Protein AF-D7LY88-F1 (afdb_monomer)

Sequence (338 aa):
MVPKRNNIPKLSDVGRIKVTGYDTGLPLDDVYTALAEHFSSCGEIWEIYIPLKFDETKTSLNSHGVMCLLGGQDAVEKALQLTGSNVGGWNVSVEAYPYPANANDRVIVIVEGYDTSLRKSQISRALVKLFSPYGTITRLSFFKKSSVTAIVHGKDVADTVTQLNGSYMRGRKLAVWVTAKPEIPIRLIRRRVNFSKPIPPLQDPSAMDAAIPKSRSESSMAPSESAKKKEKISEEATVEYKAISTSVEKQTPDPDELNVDDLCMGNPNGKKAGPGKRVTVHYTGKLHENGKIFDSTVGKSPYKFRLGVGKVIKGLDVGVNGMYVGGKRKLTIPPAFG

InterPro domains:
  IPR001179 FKBP-type peptidyl-prolyl cis-trans isomerase domain [PF00254] (271-337)
  IPR001179 FKBP-type peptidyl-prolyl cis-trans isomerase domain [PS50059] (276-338)
  IPR012677 Nucleotide-binding alpha-beta plait domain superfamily [G3DSA:3.30.70.330] (99-200)
  IPR035979 RNA-binding domain superfamily [SSF54928] (25-101)
  IPR035979 RNA-binding domain superfamily [SSF54928] (102-192)
  IPR046357 Peptidyl-prolyl cis-trans isomerase domain superfamily [G3DSA:3.10.50.40] (209-338)

Mean predicted aligned error: 19.31 Å

Secondary structure (DSSP, 8-state):
-PPPTT-PPPGGG-EEEEEE-S-TTS-HHHHHHHHHHHTTTTSEEEEEE-PEEE-SS-EEE-SEEEEEEES-TTHHHHHHTTTT-EETTEE-EEEE-PPPTTTTSEEEEEEESS-TTS-HHHHHHHHHHHHTTT-EEEEEEEETTTEEEEEEE-TTHHHHGGGGTT-EETTEEPEEEEEE-TTS------------SPPPPPPPS----------------------------------PPPP--------PPPTT--EEEEEE---TTSPBP-TT-EEEE--EEE-TTT--EEEE-TTSPPEEEETTSSSS-HHHHHHTTTPBTT-EEEEE--GGG-

Organism: Arabidopsis lyrata subsp. lyrata (NCBI:txid81972)

Solvent-accessible surface area (backbone atoms only — not comparable to full-atom values): 21135 Å² total; per-residue (Å²): 133,83,73,60,91,85,63,79,76,61,65,93,70,41,38,26,33,35,39,28,51,62,71,38,86,54,59,70,68,58,56,50,49,50,52,51,62,71,47,50,84,32,26,48,74,74,44,78,49,65,52,71,40,83,51,101,88,47,81,37,48,39,74,49,33,40,38,35,34,34,62,60,91,58,25,52,60,50,45,45,71,48,42,66,41,74,54,98,89,28,43,32,41,46,42,85,45,69,72,60,95,62,57,38,25,35,30,33,30,42,41,29,50,61,70,63,89,54,56,68,71,58,51,50,55,51,49,49,63,68,38,50,90,44,26,49,69,82,42,80,46,78,45,84,78,62,37,35,39,34,35,38,37,24,82,54,25,61,67,56,50,46,70,50,39,66,35,73,50,96,90,24,55,25,45,37,43,70,75,47,39,80,86,47,84,87,68,86,70,71,74,78,78,75,88,84,69,84,80,76,81,85,76,81,96,80,84,82,80,89,87,87,85,85,88,78,90,79,90,84,82,89,89,79,89,86,84,88,84,79,87,87,88,82,84,92,83,90,84,86,86,85,86,82,83,90,82,91,76,94,76,77,91,70,87,77,61,72,44,77,46,64,76,36,66,36,41,89,90,45,63,63,40,42,76,75,37,80,47,75,45,70,51,72,44,55,43,85,91,78,61,49,70,80,48,67,26,75,97,53,77,60,51,72,47,55,30,70,70,76,86,54,51,53,35,59,41,59,63,50,52,67,38,21,50,80,39,41,70,51,73,49,54,28,76,98,28,89

Foldseek 3Di:
DDPPQFDDDDLVQKWKKKKFWDDQADDPVLVVVLVCVVLVVLAAWDDKAWDWDDDVVDITTDRMIMTIHHDDDCSLVVVCVQQQPDGPHTGMHMDTDGDPPCLLQKFKKKKFFDDLVDDPVVVVVQVQVVCVVLFGFPDWDDDDSTMIITIGGGRSSQPVVCVQAQPDDPNTGMHMHTDDRVVPPPPDPPPPPPPDDDDPPDDDPDDDDDDDDDDDDDDDDDDDDDDDDDDDDDDDDDDDDDDDDDDDDDDDDDPQDKDKRWPFQADPPADWAAAQDKDWDWDWDADPPPRHTPDTCVVHGTDIDGAPPPPDFQSCSVRSHGGGPVIDMDIDHHPVRD

Radius of gyration: 25.09 Å; Cα contacts (8 Å, |Δi|>4): 501; chains: 1; bounding box: 62×54×65 Å

pLDDT: mean 70.72, std 25.29, range [18.28, 95.19]

Nearest PDB structures (foldseek):
  7f2j-assembly1_B  TM=9.580E-01  e=5.905E-08  Arabidopsis thaliana
  2ghp-assembly1_D  TM=3.898E-01  e=7.001E-08  Saccharomyces cerevisiae
  2ghp-assembly2_F  TM=3.779E-01  e=3.543E-08  Saccharomyces cerevisiae
  6fqr-assembly1_A  TM=3.846E-01  e=2.440E-07  Homo sapiens
  7yex-assembly1_A  TM=3.753E-01  e=2.733E-07  Mus musculus

Structure (mmCIF, N/CA/C/O backbone):
data_AF-D7LY88-F1
#
_entry.id   AF-D7LY88-F1
#
loop_
_atom_site.group_PDB
_atom_site.id
_atom_site.type_symbol
_atom_site.label_atom_id
_atom_site.label_alt_id
_atom_site.label_comp_id
_atom_site.label_asym_id
_atom_site.label_entity_id
_atom_site.label_seq_id
_atom_site.pdbx_PDB_ins_code
_atom_site.Cartn_x
_atom_site.Cartn_y
_atom_site.Cartn_z
_atom_site.occupancy
_atom_site.B_iso_or_equiv
_atom_site.auth_seq_id
_atom_site.auth_comp_id
_atom_site.auth_asym_id
_atom_site.auth_atom_id
_atom_site.pdbx_PDB_model_num
ATOM 1 N N . MET A 1 1 ? -4.259 15.573 2.868 1.00 27.61 1 MET A N 1
ATOM 2 C CA . MET A 1 1 ? -3.581 15.798 1.565 1.00 27.61 1 MET A CA 1
ATOM 3 C C . MET A 1 1 ? -2.810 14.527 1.224 1.00 27.61 1 MET A C 1
ATOM 5 O O . MET A 1 1 ? -2.112 14.035 2.090 1.00 27.61 1 MET A O 1
ATOM 9 N N . VAL A 1 2 ? -2.950 13.943 0.028 1.00 24.67 2 VAL A N 1
ATOM 10 C CA . VAL A 1 2 ? -2.167 12.742 -0.342 1.00 24.67 2 VAL A CA 1
ATOM 11 C C . VAL A 1 2 ? -0.703 13.158 -0.549 1.00 24.67 2 VAL A C 1
ATOM 13 O O . VAL A 1 2 ? -0.476 14.054 -1.370 1.00 24.67 2 VAL A O 1
ATOM 16 N N . PRO A 1 3 ? 0.292 12.534 0.111 1.00 29.84 3 PRO A N 1
ATOM 17 C CA . PRO A 1 3 ? 1.687 12.792 -0.214 1.00 29.84 3 PRO A CA 1
ATOM 18 C C . PRO A 1 3 ? 1.914 12.426 -1.681 1.00 29.84 3 PRO A C 1
ATOM 20 O O . PRO A 1 3 ? 1.526 11.348 -2.143 1.00 29.84 3 PRO A O 1
ATOM 23 N N . LYS A 1 4 ? 2.516 13.340 -2.447 1.00 33.44 4 LYS A N 1
ATOM 24 C CA . LYS A 1 4 ? 2.937 13.059 -3.824 1.00 33.44 4 LYS A CA 1
ATOM 25 C C . LYS A 1 4 ? 3.753 11.760 -3.828 1.00 33.44 4 LYS A C 1
ATOM 27 O O . LYS A 1 4 ? 4.531 11.529 -2.907 1.00 33.44 4 LYS A O 1
ATOM 32 N N . ARG A 1 5 ? 3.613 10.944 -4.884 1.00 45.09 5 ARG A N 1
ATOM 33 C CA . ARG A 1 5 ? 4.252 9.616 -5.079 1.00 45.09 5 ARG A CA 1
ATOM 34 C C . ARG A 1 5 ? 5.784 9.574 -4.875 1.00 45.09 5 ARG A C 1
ATOM 36 O O . ARG A 1 5 ? 6.350 8.490 -4.896 1.00 45.09 5 ARG A O 1
ATOM 43 N N . ASN A 1 6 ? 6.422 10.723 -4.659 1.00 42.50 6 ASN A N 1
ATOM 44 C CA . ASN A 1 6 ? 7.859 10.900 -4.496 1.00 42.50 6 ASN A CA 1
ATOM 45 C C . ASN A 1 6 ? 8.291 11.196 -3.043 1.00 42.50 6 ASN A C 1
ATOM 47 O O . ASN A 1 6 ? 9.486 11.301 -2.806 1.00 42.50 6 ASN A O 1
ATOM 51 N N . ASN A 1 7 ? 7.365 11.317 -2.080 1.00 51.41 7 ASN A N 1
ATOM 52 C CA . ASN A 1 7 ? 7.676 11.686 -0.690 1.00 51.41 7 ASN A CA 1
ATOM 53 C C . ASN A 1 7 ? 7.358 10.539 0.280 1.00 51.41 7 ASN A C 1
ATOM 55 O O . ASN A 1 7 ? 6.505 10.682 1.154 1.00 51.41 7 ASN A O 1
ATOM 59 N N . ILE A 1 8 ? 8.005 9.382 0.111 1.00 57.50 8 ILE A N 1
ATOM 60 C CA . ILE A 1 8 ? 8.013 8.369 1.176 1.00 57.50 8 ILE A CA 1
ATOM 61 C C . ILE A 1 8 ? 9.020 8.856 2.231 1.00 57.50 8 ILE A C 1
ATOM 63 O O . ILE A 1 8 ? 10.192 8.999 1.884 1.00 57.50 8 ILE A O 1
ATOM 67 N N . PRO A 1 9 ? 8.603 9.132 3.478 1.00 60.88 9 PRO A N 1
ATOM 68 C CA . PRO A 1 9 ? 9.517 9.590 4.521 1.00 60.88 9 PRO A CA 1
ATOM 69 C C . PRO A 1 9 ? 10.561 8.518 4.865 1.00 60.88 9 PRO A C 1
ATOM 71 O O . PRO A 1 9 ? 10.351 7.310 4.656 1.00 60.88 9 PRO A O 1
ATOM 74 N N . LYS A 1 10 ? 11.709 8.947 5.400 1.00 63.12 10 LYS A N 1
ATOM 75 C CA . LYS A 1 10 ? 12.694 8.011 5.951 1.00 63.12 10 LYS A CA 1
ATOM 76 C C . LYS A 1 10 ? 12.067 7.305 7.141 1.00 63.12 10 LYS A C 1
ATOM 78 O O . LYS A 1 10 ? 11.425 7.947 7.959 1.00 63.12 10 LYS A O 1
ATOM 83 N N . LEU A 1 11 ? 12.243 5.987 7.250 1.00 65.88 11 LEU A N 1
ATOM 84 C CA . LEU A 1 11 ? 11.609 5.226 8.336 1.00 65.88 11 LEU A CA 1
ATOM 85 C C . LEU A 1 11 ? 12.156 5.578 9.720 1.00 65.88 11 LEU A C 1
ATOM 87 O O . LEU A 1 11 ? 11.436 5.411 10.696 1.00 65.88 11 LEU A O 1
ATOM 91 N N . SER A 1 12 ? 13.383 6.099 9.786 1.00 62.72 12 SER A N 1
ATOM 92 C CA . SER A 1 12 ? 13.950 6.705 10.995 1.00 62.72 12 SER A CA 1
ATOM 93 C C . SER A 1 12 ? 13.100 7.856 11.532 1.00 62.72 12 SER A C 1
ATOM 95 O O . SER A 1 12 ? 13.121 8.119 12.727 1.00 62.72 12 SER A O 1
ATOM 97 N N . ASP A 1 13 ? 12.340 8.509 10.653 1.00 66.31 13 ASP A N 1
ATOM 98 C CA . ASP A 1 13 ? 11.573 9.715 10.950 1.00 66.31 13 ASP A CA 1
ATOM 99 C C . ASP A 1 13 ? 10.073 9.391 11.114 1.00 66.31 13 ASP A C 1
ATOM 101 O O . ASP A 1 13 ? 9.251 10.286 11.305 1.00 66.31 13 ASP A O 1
ATOM 105 N N . VAL A 1 14 ? 9.696 8.107 11.005 1.00 74.00 14 VAL A N 1
ATOM 106 C CA . VAL A 1 14 ? 8.316 7.626 11.147 1.00 74.00 14 VAL A CA 1
ATOM 107 C C . VAL A 1 14 ? 8.151 6.930 12.492 1.00 74.00 14 VAL A C 1
ATOM 109 O O . VAL A 1 14 ? 8.695 5.848 12.718 1.00 74.00 14 VAL A O 1
ATOM 112 N N . GLY A 1 15 ? 7.321 7.510 13.356 1.00 78.75 15 GLY A N 1
ATOM 113 C CA . GLY A 1 15 ? 6.886 6.871 14.590 1.00 78.75 15 GLY A CA 1
ATOM 114 C C . GLY A 1 15 ? 5.927 5.715 14.308 1.00 78.75 15 GLY A C 1
ATOM 115 O O . GLY A 1 15 ? 5.043 5.804 13.452 1.00 78.75 15 GLY A O 1
ATOM 116 N N . ARG A 1 16 ? 6.070 4.607 15.036 1.00 84.19 16 ARG A N 1
ATOM 117 C CA . ARG A 1 16 ? 5.140 3.476 14.961 1.00 84.19 16 ARG A CA 1
ATOM 118 C C . ARG A 1 16 ? 4.741 3.018 16.344 1.00 84.19 16 ARG A C 1
ATOM 120 O O . ARG A 1 16 ? 5.587 2.863 17.222 1.00 84.19 16 ARG A O 1
ATOM 127 N N . ILE A 1 17 ? 3.454 2.741 16.487 1.00 87.75 17 ILE A N 1
ATOM 128 C CA . ILE A 1 17 ? 2.874 2.177 17.697 1.00 87.75 17 ILE A CA 1
ATOM 129 C C . ILE A 1 17 ? 2.104 0.904 17.364 1.00 87.75 17 ILE A C 1
ATOM 131 O O . ILE A 1 17 ? 1.554 0.735 16.271 1.00 87.75 17 ILE A O 1
ATOM 135 N N . LYS A 1 18 ? 2.056 0.002 18.331 1.00 88.88 18 LYS A N 1
ATOM 136 C CA . LYS A 1 18 ? 1.162 -1.145 18.356 1.00 88.88 18 LYS A CA 1
ATOM 137 C C . LYS A 1 18 ? 0.044 -0.824 19.336 1.00 88.88 18 LYS A C 1
ATOM 139 O O . LYS A 1 18 ? 0.310 -0.434 20.467 1.00 88.88 18 LYS A O 1
ATOM 144 N N . VAL A 1 19 ? -1.195 -0.992 18.892 1.00 91.00 19 VAL A N 1
ATOM 145 C CA . VAL A 1 19 ? -2.388 -0.732 19.699 1.00 91.00 19 VAL A CA 1
ATOM 146 C C . VAL A 1 19 ? -3.145 -2.034 19.903 1.00 91.00 19 VAL A C 1
ATOM 148 O O . VAL A 1 19 ? -3.372 -2.790 18.958 1.00 91.00 19 VAL A O 1
ATOM 151 N N . THR A 1 20 ? -3.529 -2.311 21.140 1.00 91.69 20 THR A N 1
ATOM 152 C CA . THR A 1 20 ? -4.331 -3.475 21.536 1.00 91.69 20 THR A CA 1
ATOM 153 C C . THR A 1 20 ? -5.492 -3.030 22.426 1.00 91.69 20 THR A C 1
ATOM 155 O O . THR A 1 20 ? -5.581 -1.856 22.777 1.00 91.69 20 THR A O 1
ATOM 158 N N . GLY A 1 21 ? -6.398 -3.948 22.766 1.00 89.38 21 GLY A N 1
ATOM 159 C CA . GLY A 1 21 ? -7.506 -3.678 23.693 1.00 89.38 21 GLY A CA 1
ATOM 160 C C . GLY A 1 21 ? -8.807 -3.196 23.045 1.00 89.38 21 GLY A C 1
ATOM 161 O O . GLY A 1 21 ? -9.814 -3.090 23.735 1.00 89.38 21 GLY A O 1
ATOM 162 N N . TYR A 1 22 ? -8.828 -2.975 21.727 1.00 89.00 22 TYR A N 1
ATOM 163 C CA . TYR A 1 22 ? -10.063 -2.678 20.999 1.00 89.00 22 TYR A CA 1
ATOM 164 C C . TYR A 1 22 ? -10.956 -3.902 20.809 1.00 89.00 22 TYR A C 1
ATOM 166 O O . TYR A 1 22 ? -10.481 -5.040 20.736 1.00 89.00 22 TYR A O 1
ATOM 174 N N . ASP A 1 23 ? -12.262 -3.664 20.680 1.00 86.88 23 ASP A N 1
ATOM 175 C CA . ASP A 1 23 ? -13.229 -4.733 20.451 1.00 86.88 23 ASP A CA 1
ATOM 176 C C . ASP A 1 23 ? -13.096 -5.310 19.031 1.00 86.88 23 ASP A C 1
ATOM 178 O O . ASP A 1 23 ? -13.394 -4.675 18.018 1.00 86.88 23 ASP A O 1
ATOM 182 N N . THR A 1 24 ? -12.649 -6.563 18.962 1.00 87.44 24 THR A N 1
ATOM 183 C CA . THR A 1 24 ? -12.455 -7.296 17.701 1.00 87.44 24 THR A CA 1
ATOM 184 C C . THR A 1 24 ? -13.749 -7.785 17.042 1.00 87.44 24 THR A C 1
ATOM 186 O O . THR A 1 24 ? -13.717 -8.266 15.903 1.00 87.44 24 THR A O 1
ATOM 189 N N . GLY A 1 25 ? -14.876 -7.688 17.753 1.00 83.38 25 GLY A N 1
ATOM 190 C CA . GLY A 1 25 ? -16.213 -7.994 17.257 1.00 83.38 25 GLY A CA 1
ATOM 191 C C . GLY A 1 25 ? -16.830 -6.871 16.423 1.00 83.38 25 GLY A C 1
ATOM 192 O O . GLY A 1 25 ? -17.771 -7.140 15.670 1.00 83.38 25 GLY A O 1
ATOM 193 N N . LEU A 1 26 ? -16.294 -5.650 16.520 1.00 84.38 26 LEU A N 1
ATOM 194 C CA . LEU A 1 26 ? -16.788 -4.484 15.795 1.00 84.38 26 LEU A CA 1
ATOM 195 C C . LEU A 1 26 ? -16.373 -4.483 14.312 1.00 84.38 26 LEU A C 1
ATOM 197 O O . LEU A 1 26 ? -15.362 -5.084 13.928 1.00 84.38 26 LEU A O 1
ATOM 201 N N . PRO A 1 27 ? -17.132 -3.787 13.446 1.00 81.75 27 PRO A N 1
ATOM 202 C CA . PRO A 1 27 ? -16.727 -3.540 12.069 1.00 81.75 27 PRO A CA 1
ATOM 203 C C . PRO A 1 27 ? -15.369 -2.830 11.981 1.00 81.75 27 PRO A C 1
ATOM 205 O O . PRO A 1 27 ? -15.078 -1.899 12.727 1.00 81.75 27 PRO A O 1
ATOM 208 N N . LEU A 1 28 ? -14.555 -3.219 10.992 1.00 79.25 28 LEU A N 1
ATOM 209 C CA . LEU A 1 28 ? -13.241 -2.611 10.742 1.00 79.25 28 LEU A CA 1
ATOM 210 C C . LEU A 1 28 ? -13.311 -1.086 10.566 1.00 79.25 28 LEU A C 1
ATOM 212 O O . LEU A 1 28 ? -12.386 -0.393 10.966 1.00 79.25 28 LEU A O 1
ATOM 216 N N . ASP A 1 29 ? -14.355 -0.572 9.910 1.00 78.25 29 ASP A N 1
ATOM 217 C CA . ASP A 1 29 ? -14.554 0.873 9.716 1.00 78.25 29 ASP A CA 1
ATOM 218 C C . ASP A 1 29 ? -14.724 1.624 11.041 1.00 78.25 29 ASP A C 1
ATOM 220 O O . ASP A 1 29 ? -14.135 2.691 11.208 1.00 78.25 29 ASP A O 1
ATOM 224 N N . ASP A 1 30 ? -15.452 1.041 11.989 1.00 83.69 30 ASP A N 1
ATOM 225 C CA . ASP A 1 30 ? -15.754 1.678 13.270 1.00 83.69 30 ASP A CA 1
ATOM 226 C C . ASP A 1 30 ? -14.500 1.718 14.147 1.00 83.69 30 ASP A C 1
ATOM 228 O O . ASP A 1 30 ? -14.118 2.778 14.639 1.00 83.69 30 ASP A O 1
ATOM 232 N N . VAL A 1 31 ? -13.782 0.592 14.250 1.00 85.00 31 VAL A N 1
ATOM 233 C CA . VAL A 1 31 ? -12.503 0.531 14.982 1.00 85.00 31 VAL A CA 1
ATOM 234 C C . VAL A 1 31 ? -11.459 1.444 14.344 1.00 85.00 31 VAL A C 1
ATOM 236 O O . VAL A 1 31 ? -10.741 2.148 15.049 1.00 85.00 31 VAL A O 1
ATOM 239 N N . TYR A 1 32 ? -11.381 1.468 13.012 1.00 85.00 32 TYR A N 1
ATOM 240 C CA . TYR A 1 32 ? -10.467 2.355 12.297 1.00 85.00 32 TYR A CA 1
ATOM 241 C C . TYR A 1 32 ? -10.756 3.826 12.609 1.00 85.00 32 TYR A C 1
ATOM 243 O O . TYR A 1 32 ? -9.829 4.568 12.919 1.00 85.00 32 TYR A O 1
ATOM 251 N N . THR A 1 33 ? -12.023 4.242 12.521 1.00 84.12 33 THR A N 1
ATOM 252 C CA . THR A 1 33 ? -12.431 5.639 12.739 1.00 84.12 33 THR A CA 1
ATOM 253 C C . THR A 1 33 ? -12.163 6.056 14.178 1.00 84.12 33 THR A C 1
ATOM 255 O O . THR A 1 33 ? -11.517 7.075 14.399 1.00 84.12 33 THR A O 1
ATOM 258 N N . ALA A 1 34 ? -12.540 5.214 15.140 1.00 89.12 34 ALA A N 1
ATOM 259 C CA . ALA A 1 34 ? -12.332 5.488 16.554 1.00 89.12 34 ALA A CA 1
ATOM 260 C C . ALA A 1 34 ? -10.839 5.604 16.915 1.00 89.12 34 ALA A C 1
ATOM 262 O O . ALA A 1 34 ? -10.443 6.531 17.614 1.00 89.12 34 ALA A O 1
ATOM 263 N N . LEU A 1 35 ? -9.980 4.719 16.388 1.00 89.19 35 LEU A N 1
ATOM 264 C CA . LEU A 1 35 ? -8.527 4.845 16.561 1.00 89.19 35 LEU A CA 1
ATOM 265 C C . LEU A 1 35 ? -7.975 6.098 15.869 1.00 89.19 35 LEU A C 1
ATOM 267 O O . LEU A 1 35 ? -7.128 6.787 16.429 1.00 89.19 35 LEU A O 1
ATOM 271 N N . ALA A 1 36 ? -8.433 6.403 14.655 1.00 87.50 36 ALA A N 1
ATOM 272 C CA . ALA A 1 36 ? -7.963 7.572 13.922 1.00 87.50 36 ALA A CA 1
ATOM 273 C C . ALA A 1 36 ? -8.289 8.879 14.659 1.00 87.50 36 ALA A C 1
ATOM 275 O O . ALA A 1 36 ? -7.427 9.744 14.765 1.00 87.50 36 ALA A O 1
ATOM 276 N N . GLU A 1 37 ? -9.506 9.007 15.186 1.00 88.62 37 GLU A N 1
ATOM 277 C CA . GLU A 1 37 ? -9.936 10.166 15.972 1.00 88.62 37 GLU A CA 1
ATOM 278 C C . GLU A 1 37 ? -9.190 10.250 17.304 1.00 88.62 37 GLU A C 1
ATOM 280 O O . GLU A 1 37 ? -8.683 11.309 17.665 1.00 88.62 37 GLU A O 1
ATOM 285 N N . HIS A 1 38 ? -9.047 9.129 18.012 1.00 91.56 38 HIS A N 1
ATOM 286 C CA . HIS A 1 38 ? -8.406 9.114 19.325 1.00 91.56 38 HIS A CA 1
ATOM 287 C C . HIS A 1 38 ? -6.933 9.535 19.284 1.00 91.56 38 HIS A C 1
ATOM 289 O O . HIS A 1 38 ? -6.463 10.290 20.132 1.00 91.56 38 HIS A O 1
ATOM 295 N N . PHE A 1 39 ? -6.201 9.077 18.267 1.00 89.88 39 PHE A N 1
ATOM 296 C CA . PHE A 1 39 ? -4.775 9.367 18.113 1.00 89.88 39 PHE A CA 1
ATOM 297 C C . PHE A 1 39 ? -4.488 10.593 17.232 1.00 89.88 39 PHE A C 1
ATOM 299 O O . PHE A 1 39 ? -3.318 10.914 17.014 1.00 89.88 39 PHE A O 1
ATOM 306 N N . SER A 1 40 ? -5.506 11.309 16.728 1.00 88.00 40 SER A N 1
ATOM 307 C CA . SER A 1 40 ? -5.286 12.450 15.820 1.00 88.00 40 SER A CA 1
ATOM 308 C C . SER A 1 40 ? -4.538 13.611 16.479 1.00 88.00 40 SER A C 1
ATOM 310 O O . SER A 1 40 ? -3.968 14.452 15.789 1.00 88.00 40 SER A O 1
ATOM 312 N N . SER A 1 41 ? -4.545 13.680 17.813 1.00 87.88 41 SER A N 1
ATOM 313 C CA . SER A 1 41 ? -3.814 14.681 18.598 1.00 87.88 41 SER A CA 1
ATOM 314 C C . SER A 1 41 ? -2.323 14.351 18.775 1.00 87.88 41 SER A C 1
ATOM 316 O O . SER A 1 41 ? -1.535 15.237 19.111 1.00 87.88 41 SER A O 1
ATOM 318 N N . CYS A 1 42 ? -1.910 13.099 18.539 1.00 85.50 42 CYS A N 1
ATOM 319 C CA . CYS A 1 42 ? -0.525 12.655 18.721 1.00 85.50 42 CYS A CA 1
ATOM 320 C C . CYS A 1 42 ? 0.379 13.038 17.542 1.00 85.50 42 CYS A C 1
ATOM 322 O O . CYS A 1 42 ? 1.571 13.267 17.739 1.00 85.50 42 CYS A O 1
ATOM 324 N N . GLY A 1 43 ? -0.178 13.118 16.332 1.00 81.06 43 GLY A N 1
ATOM 325 C CA . GLY A 1 43 ? 0.540 13.421 15.093 1.00 81.06 43 GLY A CA 1
ATOM 326 C C . GLY A 1 43 ? -0.319 13.157 13.853 1.00 81.06 43 GLY A C 1
ATOM 327 O O . GLY A 1 43 ? -1.478 12.753 13.954 1.00 81.06 43 GLY A O 1
ATOM 328 N N . GLU A 1 44 ? 0.248 13.361 12.664 1.00 81.31 44 GLU A N 1
ATOM 329 C CA . GLU A 1 44 ? -0.408 12.998 11.405 1.00 81.31 44 GLU A CA 1
ATOM 330 C C . GLU A 1 44 ? -0.448 11.471 11.266 1.00 81.31 44 GLU A C 1
ATOM 332 O O . GLU A 1 44 ? 0.562 10.808 11.048 1.00 81.31 44 GLU A O 1
ATOM 337 N N . ILE A 1 45 ? -1.630 10.871 11.359 1.00 79.19 45 ILE A N 1
ATOM 338 C CA . ILE A 1 45 ? -1.768 9.428 11.155 1.00 79.19 45 ILE A CA 1
ATOM 339 C C . ILE A 1 45 ? -1.660 9.124 9.661 1.00 79.19 45 ILE A C 1
ATOM 341 O O . ILE A 1 45 ? -2.514 9.517 8.866 1.00 79.19 45 ILE A O 1
ATOM 345 N N . TRP A 1 46 ? -0.623 8.384 9.275 1.00 71.19 46 TRP A N 1
ATOM 346 C CA . TRP A 1 46 ? -0.387 8.037 7.874 1.00 71.19 46 TRP A CA 1
ATOM 347 C C . TRP A 1 46 ? -1.013 6.712 7.476 1.00 71.19 46 TRP A C 1
ATOM 349 O O . TRP A 1 46 ? -1.498 6.557 6.355 1.00 71.19 46 TRP A O 1
ATOM 359 N N . GLU A 1 47 ? -1.009 5.752 8.396 1.00 72.62 47 GLU A N 1
ATOM 360 C CA . GLU A 1 47 ? -1.539 4.422 8.142 1.00 72.62 47 GLU A CA 1
ATOM 361 C C . GLU A 1 47 ? -2.020 3.780 9.443 1.00 72.62 47 GLU A C 1
ATOM 363 O O . GLU A 1 47 ? -1.337 3.828 10.464 1.00 72.62 47 GLU A O 1
ATOM 368 N N . ILE A 1 48 ? -3.184 3.136 9.391 1.00 78.88 48 ILE A N 1
ATOM 369 C CA . ILE A 1 48 ? -3.665 2.240 10.444 1.00 78.88 48 ILE A CA 1
ATOM 370 C C . ILE A 1 48 ? -3.835 0.866 9.808 1.00 78.88 48 ILE A C 1
ATOM 372 O O . ILE A 1 48 ? -4.695 0.657 8.951 1.00 78.88 48 ILE A O 1
ATOM 376 N N . TYR A 1 49 ? -3.003 -0.076 10.232 1.00 77.50 49 TYR A N 1
ATOM 377 C CA . TYR A 1 49 ? -3.051 -1.461 9.803 1.00 77.50 49 TYR A CA 1
ATOM 378 C C . TYR A 1 49 ? -3.652 -2.333 10.903 1.00 77.50 49 TYR A C 1
ATOM 380 O O . TYR A 1 49 ? -3.013 -2.632 11.911 1.00 77.50 49 TYR A O 1
ATOM 388 N N . ILE A 1 50 ? -4.881 -2.790 10.681 1.00 80.38 50 ILE A N 1
ATOM 389 C CA . ILE A 1 50 ? -5.546 -3.775 11.534 1.00 80.38 50 ILE A CA 1
ATOM 390 C C . ILE A 1 50 ? -5.612 -5.088 10.745 1.00 80.38 50 ILE A C 1
ATOM 392 O O . ILE A 1 50 ? -6.373 -5.180 9.777 1.00 80.38 50 ILE A O 1
ATOM 396 N N . PRO A 1 51 ? -4.800 -6.103 11.096 1.00 70.81 51 PRO A N 1
ATOM 397 C CA . PRO A 1 51 ? -4.874 -7.402 10.454 1.00 70.81 51 PRO A CA 1
ATOM 398 C C . PRO A 1 51 ? -6.261 -8.010 10.661 1.00 70.81 51 PRO A C 1
ATOM 400 O O . PRO A 1 51 ? -6.847 -7.905 11.736 1.00 70.81 51 PRO A O 1
ATOM 403 N N . LEU A 1 52 ? -6.755 -8.704 9.642 1.00 74.19 52 LEU A N 1
ATOM 404 C CA . LEU A 1 52 ? -7.972 -9.499 9.739 1.00 74.19 52 LEU A CA 1
ATOM 405 C C . LEU A 1 52 ? -7.605 -10.954 10.025 1.00 74.19 52 LEU A C 1
ATOM 407 O O . LEU A 1 52 ? -6.691 -11.505 9.403 1.00 74.19 52 LEU A O 1
ATOM 411 N N . LYS A 1 53 ? -8.335 -11.579 10.945 1.00 68.62 53 LYS A N 1
ATOM 412 C CA . LYS A 1 53 ? -8.370 -13.028 11.115 1.00 68.62 53 LYS A CA 1
ATOM 413 C C . LYS A 1 53 ? -9.386 -13.597 10.130 1.00 68.62 53 LYS A C 1
ATOM 415 O O . LYS A 1 53 ? -10.527 -13.139 10.060 1.00 68.62 53 LYS A O 1
ATOM 420 N N . PHE A 1 54 ? -8.947 -14.583 9.357 1.00 62.97 54 PHE A N 1
ATOM 421 C CA . PHE A 1 54 ? -9.809 -15.337 8.459 1.00 62.97 54 PHE A CA 1
ATOM 422 C C . PHE A 1 54 ? -10.132 -16.671 9.118 1.00 62.97 54 PHE A C 1
ATOM 424 O O . PHE A 1 54 ? -9.262 -17.533 9.210 1.00 62.97 54 PHE A O 1
ATOM 431 N N . ASP A 1 55 ? -11.369 -16.806 9.578 1.00 62.00 55 ASP A N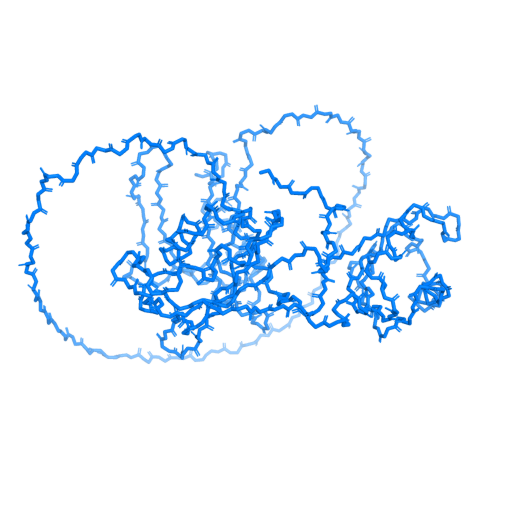 1
ATOM 432 C CA . ASP A 1 55 ? -11.987 -18.086 9.898 1.00 62.00 55 ASP A CA 1
ATOM 433 C C . ASP A 1 55 ? -12.883 -18.490 8.711 1.00 62.00 55 ASP A C 1
ATOM 435 O O . ASP A 1 55 ? -13.425 -17.624 8.015 1.00 62.00 55 ASP A O 1
ATOM 439 N N . GLU A 1 56 ? -13.044 -19.790 8.465 1.00 53.66 56 GLU A N 1
ATOM 440 C CA . GLU A 1 56 ? -13.847 -20.357 7.370 1.00 53.66 56 GLU A CA 1
ATOM 441 C C . GLU A 1 56 ? -15.299 -19.851 7.382 1.00 53.66 56 GLU A C 1
ATOM 443 O O . GLU A 1 56 ? -15.971 -19.830 6.350 1.00 53.66 56 GLU A O 1
ATOM 448 N N . THR A 1 57 ? -15.766 -19.387 8.543 1.00 53.94 57 THR A N 1
ATOM 449 C CA . THR A 1 57 ? -17.134 -18.912 8.772 1.00 53.94 57 THR A CA 1
ATOM 450 C C . THR A 1 57 ? -17.245 -17.402 9.008 1.00 53.94 57 THR A C 1
ATOM 452 O O . THR A 1 57 ? -18.336 -16.844 8.857 1.00 53.94 57 THR A O 1
ATOM 455 N N . LYS A 1 58 ? -16.151 -16.707 9.362 1.00 60.88 58 LYS A N 1
ATOM 456 C CA . LYS A 1 58 ? -16.191 -15.284 9.738 1.00 60.88 58 LYS A CA 1
ATOM 457 C C . LYS A 1 58 ? -14.844 -14.587 9.544 1.00 60.88 58 LYS A C 1
ATOM 459 O O . LYS A 1 58 ? -13.788 -15.089 9.905 1.00 60.88 58 LYS A O 1
ATOM 464 N N . THR A 1 59 ? -14.887 -13.365 9.020 1.00 66.75 59 THR A N 1
ATOM 465 C CA . THR A 1 59 ? -13.750 -12.437 9.076 1.00 66.75 59 THR A CA 1
ATOM 466 C C . THR A 1 59 ? -13.889 -11.581 10.331 1.00 66.75 59 THR A C 1
ATOM 468 O O . THR A 1 59 ? -14.893 -10.885 10.479 1.00 66.75 59 THR A O 1
ATOM 471 N N . SER A 1 60 ? -12.918 -11.643 11.239 1.00 73.69 60 SER A N 1
ATOM 472 C CA . SER A 1 60 ? -12.871 -10.827 12.462 1.00 73.69 60 SER A CA 1
ATOM 473 C C . SER A 1 60 ? -11.584 -10.012 12.520 1.00 73.69 60 SER A C 1
ATOM 475 O O . SER A 1 60 ? -10.634 -10.272 11.777 1.00 73.69 60 SER A O 1
ATOM 477 N N . LEU A 1 61 ? -11.546 -8.988 13.370 1.00 76.81 61 LEU A N 1
ATOM 478 C CA . LEU A 1 61 ? -10.323 -8.217 13.569 1.00 76.81 61 LEU A CA 1
ATOM 479 C C . LEU A 1 61 ? -9.313 -9.038 14.379 1.00 76.81 61 LEU A C 1
ATOM 481 O O . LEU A 1 61 ? -9.671 -9.879 15.207 1.00 76.81 61 LEU A O 1
ATOM 485 N N . ASN A 1 62 ? -8.027 -8.808 14.142 1.00 75.56 62 ASN A N 1
ATOM 486 C CA . ASN A 1 62 ? -6.994 -9.305 15.038 1.00 75.56 62 ASN A CA 1
ATOM 487 C C . ASN A 1 62 ? -7.022 -8.516 16.359 1.00 75.56 62 ASN A C 1
ATOM 489 O O . ASN A 1 62 ? -7.584 -7.434 16.424 1.00 75.56 62 ASN A O 1
ATOM 493 N N . SER A 1 63 ? -6.420 -9.049 17.421 1.00 80.38 63 SER A N 1
ATOM 494 C CA . SER A 1 63 ? -6.389 -8.410 18.747 1.00 80.38 63 SER A CA 1
ATOM 495 C C . SER A 1 63 ? -5.326 -7.314 18.877 1.00 80.38 63 SER A C 1
ATOM 497 O O . SER A 1 63 ? -5.139 -6.749 19.952 1.00 80.38 63 SER A O 1
ATOM 499 N N . HIS A 1 64 ? -4.595 -7.034 17.797 1.00 75.50 64 HIS A N 1
ATOM 500 C CA . HIS A 1 64 ? -3.599 -5.977 17.739 1.00 75.50 64 HIS A CA 1
ATOM 501 C C . HIS A 1 64 ? -3.670 -5.252 16.396 1.00 75.50 64 HIS A C 1
ATOM 503 O O . HIS A 1 64 ? -3.825 -5.867 15.343 1.00 75.50 64 HIS A O 1
ATOM 509 N N . GLY A 1 65 ? -3.554 -3.933 16.425 1.00 73.25 65 GLY A N 1
ATOM 510 C CA . GLY A 1 65 ? -3.373 -3.061 15.272 1.00 73.25 65 GLY A CA 1
ATOM 511 C C . GLY A 1 65 ? -1.988 -2.428 15.319 1.00 73.25 65 GLY A C 1
ATOM 512 O O . GLY A 1 65 ? -1.360 -2.350 16.374 1.00 73.25 65 GLY A O 1
ATOM 513 N N . VAL A 1 66 ? -1.493 -1.996 14.171 1.00 71.31 66 VAL A N 1
ATOM 514 C CA . VAL A 1 66 ? -0.267 -1.207 14.051 1.00 71.31 66 VAL A CA 1
ATOM 515 C C . VAL A 1 66 ? -0.651 0.132 13.450 1.00 71.31 66 VAL A C 1
ATOM 517 O O . VAL A 1 66 ? -1.303 0.167 12.409 1.00 71.31 66 VAL A O 1
ATOM 520 N N . MET A 1 67 ? -0.240 1.223 14.086 1.00 75.69 67 MET A N 1
ATOM 521 C CA . MET A 1 67 ? -0.460 2.576 13.585 1.00 75.69 67 MET A CA 1
ATOM 522 C C . MET A 1 67 ? 0.880 3.230 13.254 1.00 75.69 67 MET A C 1
ATOM 524 O O . MET A 1 67 ? 1.837 3.156 14.029 1.00 75.69 67 MET A O 1
ATOM 528 N N . CYS A 1 68 ? 0.938 3.855 12.082 1.00 62.97 68 CYS A N 1
ATOM 529 C CA . CYS A 1 68 ? 2.059 4.649 11.603 1.00 62.97 68 CYS A CA 1
ATOM 530 C C . CYS A 1 68 ? 1.717 6.129 11.788 1.00 62.97 68 CYS A C 1
ATOM 532 O O . CYS A 1 68 ? 0.771 6.637 11.179 1.00 62.97 68 CYS A O 1
ATOM 534 N N . LEU A 1 69 ? 2.509 6.804 12.613 1.00 62.56 69 LEU A N 1
ATOM 535 C CA . LEU A 1 69 ? 2.389 8.221 12.924 1.00 62.56 69 LEU A CA 1
ATOM 536 C C . LEU A 1 69 ? 3.504 8.970 12.181 1.00 62.56 69 LEU A C 1
ATOM 538 O O . LEU A 1 69 ? 4.691 8.703 12.373 1.00 62.56 69 LEU A O 1
ATOM 542 N N . LEU A 1 70 ? 3.116 9.885 11.302 1.00 59.28 70 LEU A N 1
ATOM 543 C CA . LEU A 1 70 ? 3.988 10.870 10.680 1.00 59.28 70 LEU A CA 1
ATOM 544 C C . LEU A 1 70 ? 3.878 12.198 11.421 1.00 59.28 70 LEU A C 1
ATOM 546 O O . LEU A 1 70 ? 2.820 12.570 11.908 1.00 59.28 70 LEU A O 1
ATOM 550 N N . GLY A 1 71 ? 4.975 12.947 11.458 1.00 56.69 71 GLY A N 1
ATOM 551 C CA . GLY A 1 71 ? 4.937 14.346 11.868 1.00 56.69 71 GLY A CA 1
ATOM 552 C C . GLY A 1 71 ? 4.867 14.554 13.380 1.00 56.69 71 GLY A C 1
ATOM 553 O O . GLY A 1 71 ? 3.805 14.497 13.995 1.00 56.69 71 GLY A O 1
ATOM 554 N N . GLY A 1 72 ? 6.025 14.896 13.940 1.00 55.28 72 GLY A N 1
ATOM 555 C CA . GLY A 1 72 ? 6.182 15.435 15.285 1.00 55.28 72 GLY A CA 1
ATOM 556 C C . GLY A 1 72 ? 7.315 14.746 16.029 1.00 55.28 72 GLY A C 1
ATOM 557 O O . GLY A 1 72 ? 7.259 13.536 16.244 1.00 55.28 72 GLY A O 1
ATOM 558 N N . GLN A 1 73 ? 8.315 15.519 16.468 1.00 61.12 73 GLN A N 1
ATOM 559 C CA . GLN A 1 73 ? 9.051 15.139 17.673 1.00 61.12 73 GLN A CA 1
ATOM 560 C C . GLN A 1 73 ? 8.005 14.799 18.743 1.00 61.12 73 GLN A C 1
ATOM 562 O O . GLN A 1 73 ? 7.002 15.505 18.893 1.00 61.12 73 GLN A O 1
ATOM 567 N N . ASP A 1 74 ? 8.190 13.659 19.392 1.00 77.94 74 ASP A N 1
ATOM 568 C CA . ASP A 1 74 ? 7.354 13.174 20.486 1.00 77.94 74 ASP A CA 1
ATOM 569 C C . ASP A 1 74 ? 6.000 12.532 20.100 1.00 77.94 74 ASP A C 1
ATOM 571 O O . ASP A 1 74 ? 5.144 12.320 20.960 1.00 77.94 74 ASP A O 1
ATOM 575 N N . ALA A 1 75 ? 5.744 12.225 18.818 1.00 84.56 75 ALA A N 1
ATOM 576 C CA . ALA A 1 75 ? 4.462 11.632 18.400 1.00 84.56 75 ALA A CA 1
ATOM 577 C C . ALA A 1 75 ? 4.201 10.251 19.035 1.00 84.56 75 ALA A C 1
ATOM 579 O O . ALA A 1 75 ? 3.070 9.933 19.412 1.00 84.56 75 ALA A O 1
ATOM 580 N N . VAL A 1 76 ? 5.250 9.433 19.175 1.00 85.94 76 VAL A N 1
ATOM 581 C CA . VAL A 1 76 ? 5.164 8.119 19.829 1.00 85.94 76 VAL A CA 1
ATOM 582 C C . VAL A 1 76 ? 4.954 8.298 21.329 1.00 85.94 76 VAL A C 1
ATOM 584 O O . VAL A 1 76 ? 4.089 7.649 21.906 1.00 85.94 76 VAL A O 1
ATOM 587 N N . GLU A 1 77 ? 5.681 9.219 21.950 1.00 88.94 77 GLU A N 1
ATOM 588 C CA . GLU A 1 77 ? 5.610 9.552 23.369 1.00 88.94 77 GLU A CA 1
ATOM 589 C C . GLU A 1 77 ? 4.204 10.027 23.760 1.00 88.94 77 GLU A C 1
ATOM 591 O O . GLU A 1 77 ? 3.635 9.530 24.733 1.00 88.94 77 GLU A O 1
ATOM 596 N N . LYS A 1 78 ? 3.595 10.913 22.962 1.00 90.94 78 LYS A N 1
ATOM 597 C CA . LYS A 1 78 ? 2.197 11.344 23.141 1.00 90.94 78 LYS A CA 1
ATOM 598 C C . LYS A 1 78 ? 1.223 10.176 23.040 1.00 90.94 78 LYS A C 1
ATOM 600 O O . LYS A 1 78 ? 0.300 10.079 23.841 1.00 90.94 78 LYS A O 1
ATOM 605 N N . ALA A 1 79 ? 1.424 9.278 22.077 1.00 91.25 79 ALA A N 1
ATOM 606 C CA . ALA A 1 79 ? 0.558 8.116 21.919 1.00 91.25 79 ALA A CA 1
ATOM 607 C C . ALA A 1 79 ? 0.699 7.116 23.077 1.00 91.25 79 ALA A C 1
ATOM 609 O O . ALA A 1 79 ? -0.296 6.541 23.512 1.00 91.25 79 ALA A O 1
ATOM 610 N N . LEU A 1 80 ? 1.909 6.932 23.615 1.00 92.00 80 LEU A N 1
ATOM 611 C CA . LEU A 1 80 ? 2.156 6.069 24.774 1.00 92.00 80 LEU A CA 1
ATOM 612 C C . LEU A 1 80 ? 1.399 6.548 26.020 1.00 92.00 80 LEU A C 1
ATOM 614 O O . LEU A 1 80 ? 0.868 5.716 26.759 1.00 92.00 80 LEU A O 1
ATOM 618 N N . GLN A 1 81 ? 1.283 7.868 26.214 1.00 93.62 81 GLN A N 1
ATOM 619 C CA . GLN A 1 81 ? 0.512 8.471 27.311 1.00 93.62 81 GLN A CA 1
ATOM 620 C C . GLN A 1 81 ? -0.994 8.168 27.239 1.00 93.62 81 GLN A C 1
ATOM 622 O O . GLN A 1 81 ? -1.681 8.281 28.250 1.00 93.62 81 GLN A O 1
ATOM 627 N N . LEU A 1 82 ? -1.512 7.744 26.080 1.00 92.62 82 LEU A N 1
ATOM 628 C CA . LEU A 1 82 ? -2.915 7.353 25.913 1.00 92.62 82 LEU A CA 1
ATOM 629 C C . LEU A 1 82 ? -3.191 5.896 26.317 1.00 92.62 82 LEU A C 1
ATOM 631 O O . LEU A 1 82 ? -4.327 5.435 26.209 1.00 92.62 82 LEU A O 1
ATOM 635 N N . THR A 1 83 ? -2.203 5.144 26.800 1.00 93.69 83 THR A N 1
ATOM 636 C CA . THR A 1 83 ? -2.443 3.796 27.338 1.00 93.69 83 THR A CA 1
ATOM 637 C C . THR A 1 83 ? -3.446 3.830 28.496 1.00 93.69 83 THR A C 1
ATOM 639 O O . THR A 1 83 ? -3.325 4.626 29.419 1.00 93.69 83 THR A O 1
ATOM 642 N N . GLY A 1 84 ? -4.446 2.950 28.451 1.00 91.75 84 GLY A N 1
ATOM 643 C CA . GLY A 1 84 ? -5.534 2.844 29.425 1.00 91.75 84 GLY A CA 1
ATOM 644 C C . GLY A 1 84 ? -6.732 3.754 29.143 1.00 91.75 84 GLY A C 1
ATOM 645 O O . GLY A 1 84 ? -7.772 3.583 29.776 1.00 91.75 84 GLY A O 1
ATOM 646 N N . SER A 1 85 ? -6.620 4.687 28.194 1.00 93.62 85 SER A N 1
ATOM 647 C CA . SER A 1 85 ? -7.731 5.569 27.825 1.00 93.62 85 SER A CA 1
ATOM 648 C C . SER A 1 85 ? -8.867 4.809 27.136 1.00 93.62 85 SER A C 1
ATOM 650 O O . SER A 1 85 ? -8.646 3.797 26.463 1.00 93.62 85 SER A O 1
ATOM 652 N N . ASN A 1 86 ? -10.091 5.304 27.322 1.00 92.19 86 ASN A N 1
ATOM 653 C CA . ASN A 1 86 ? -11.283 4.721 26.726 1.00 92.19 86 ASN A CA 1
ATOM 654 C C . ASN A 1 86 ? -11.515 5.274 25.317 1.00 92.19 86 ASN A C 1
ATOM 656 O O . ASN A 1 86 ? -11.510 6.485 25.111 1.00 92.19 86 ASN A O 1
ATOM 660 N N . VAL A 1 87 ? -11.770 4.380 24.372 1.00 88.19 87 VAL A N 1
ATOM 661 C CA . VAL A 1 87 ? -12.102 4.679 22.985 1.00 88.19 87 VAL A CA 1
ATOM 662 C C . VAL A 1 87 ? -13.396 3.939 22.685 1.00 88.19 87 VAL A C 1
ATOM 664 O O . VAL A 1 87 ? -13.397 2.721 22.599 1.00 88.19 87 VAL A O 1
ATOM 667 N N . GLY A 1 88 ? -14.529 4.637 22.600 1.00 77.94 88 GLY A N 1
ATOM 668 C CA . GLY A 1 88 ? -15.810 4.012 22.237 1.00 77.94 88 GLY A CA 1
ATOM 669 C C . GLY A 1 88 ? -16.218 2.807 23.104 1.00 77.94 88 GLY A C 1
ATOM 670 O O . GLY A 1 88 ? -16.777 1.847 22.578 1.00 77.94 88 GLY A O 1
ATOM 671 N N . GLY A 1 89 ? -15.919 2.829 24.409 1.00 84.38 89 GLY A N 1
ATOM 672 C CA . GLY A 1 89 ? -16.296 1.774 25.356 1.00 84.38 89 GLY A CA 1
ATOM 673 C C . GLY A 1 89 ? -15.230 0.704 25.621 1.00 84.38 89 GLY A C 1
ATOM 674 O O . GLY A 1 89 ? -15.458 -0.166 26.458 1.00 84.38 89 GLY A O 1
ATOM 675 N N . TRP A 1 90 ? -14.057 0.777 24.991 1.00 89.38 90 TRP A N 1
ATOM 676 C CA . TRP A 1 90 ? -12.933 -0.138 25.230 1.00 89.38 90 TRP A CA 1
ATOM 677 C C . TRP A 1 90 ? -11.659 0.616 25.598 1.00 89.38 90 TRP A C 1
ATOM 679 O O . TRP A 1 90 ? -11.443 1.739 25.157 1.00 89.38 90 TRP A O 1
ATOM 689 N N . ASN A 1 91 ? -10.801 -0.002 26.410 1.00 91.50 91 ASN A N 1
ATOM 690 C CA . ASN A 1 91 ? -9.556 0.624 26.847 1.00 91.50 91 ASN A CA 1
ATOM 691 C C . ASN A 1 91 ? -8.397 0.173 25.962 1.00 91.50 91 ASN A C 1
ATOM 693 O O . ASN A 1 91 ? -8.158 -1.026 25.803 1.00 91.50 91 ASN A O 1
ATOM 697 N N . VAL A 1 92 ? -7.654 1.131 25.413 1.00 92.19 92 VAL A N 1
ATOM 698 C CA . VAL A 1 92 ? -6.479 0.828 24.589 1.00 92.19 92 VAL A CA 1
ATOM 699 C C . VAL A 1 92 ? -5.247 0.543 25.421 1.00 92.19 92 VAL A C 1
ATOM 701 O O . VAL A 1 92 ? -5.016 1.165 26.450 1.00 92.19 92 VAL A O 1
ATOM 704 N N . SER A 1 93 ? -4.384 -0.331 24.921 1.00 92.69 93 SER A N 1
ATOM 705 C CA . SER A 1 93 ? -2.991 -0.413 25.353 1.00 92.69 93 SER A CA 1
ATOM 706 C C . SER A 1 93 ? -2.079 -0.089 24.177 1.00 92.69 93 SER A C 1
ATOM 708 O O . SER A 1 93 ? -2.272 -0.625 23.080 1.00 92.69 93 SER A O 1
ATOM 710 N N . VAL A 1 94 ? -1.129 0.821 24.402 1.00 93.62 94 VAL A N 1
ATOM 711 C CA . VAL A 1 94 ? -0.242 1.359 23.372 1.00 93.62 94 VAL A CA 1
ATOM 712 C C . VAL A 1 94 ? 1.197 0.990 23.702 1.00 93.62 94 VAL A C 1
ATOM 714 O O . VAL A 1 94 ? 1.688 1.248 24.795 1.00 93.62 94 VAL A O 1
ATOM 717 N N . GLU A 1 95 ? 1.887 0.404 22.733 1.00 90.19 95 GLU A N 1
ATOM 718 C CA . GLU A 1 95 ? 3.297 0.038 22.828 1.00 90.19 95 GLU A CA 1
ATOM 719 C C . GLU A 1 95 ? 4.070 0.689 21.679 1.00 90.19 95 GLU A C 1
ATOM 721 O O . GLU A 1 95 ? 3.575 0.764 20.550 1.00 90.19 95 GLU A O 1
ATOM 726 N N . ALA A 1 96 ? 5.306 1.123 21.930 1.00 87.62 96 ALA A N 1
ATOM 727 C CA . ALA A 1 96 ? 6.190 1.573 20.862 1.00 87.62 96 ALA A CA 1
ATOM 728 C C . ALA A 1 96 ? 6.540 0.385 19.956 1.00 87.62 96 ALA A C 1
ATOM 730 O O . ALA A 1 96 ? 6.844 -0.711 20.427 1.00 87.62 96 ALA A O 1
ATOM 731 N N . TYR A 1 97 ? 6.506 0.601 18.644 1.00 84.25 97 TYR A N 1
ATOM 732 C CA . TYR A 1 97 ? 6.784 -0.432 17.650 1.00 84.25 97 TYR A CA 1
ATOM 733 C C . TYR A 1 97 ? 7.744 0.096 16.573 1.00 84.25 97 TYR A C 1
ATOM 735 O O . TYR A 1 97 ? 7.360 0.203 15.406 1.00 84.25 97 TYR A O 1
ATOM 743 N N . PRO A 1 98 ? 8.978 0.487 16.944 1.00 77.56 98 PRO A N 1
ATOM 744 C CA . PRO A 1 98 ? 9.910 1.118 16.018 1.00 77.56 98 PRO A CA 1
ATOM 745 C C . PRO A 1 98 ? 10.265 0.189 14.851 1.00 77.56 98 PRO A C 1
ATOM 747 O O . PRO A 1 98 ? 10.248 -1.038 14.967 1.00 77.56 98 PRO A O 1
ATOM 750 N N . TYR A 1 99 ? 10.615 0.786 13.713 1.00 75.50 99 TYR A N 1
ATOM 751 C CA . TYR A 1 99 ? 11.228 0.034 12.622 1.00 75.50 99 TYR A CA 1
ATOM 752 C C . TYR A 1 99 ? 12.579 -0.542 13.066 1.00 75.50 99 TYR A C 1
ATOM 754 O O . TYR A 1 99 ? 13.294 0.110 13.832 1.00 75.50 99 TYR A O 1
ATOM 762 N N . PRO A 1 100 ? 12.964 -1.737 12.587 1.00 74.50 100 PRO A N 1
ATOM 763 C CA . PRO A 1 100 ? 14.305 -2.235 12.844 1.00 74.50 100 PRO A CA 1
ATOM 764 C C . PRO A 1 100 ? 15.337 -1.347 12.131 1.00 74.50 100 PRO A C 1
ATOM 766 O O . PRO A 1 100 ? 15.041 -0.696 11.127 1.00 74.50 100 PRO A O 1
ATOM 769 N N . ALA A 1 101 ? 16.570 -1.327 12.642 1.00 76.44 101 ALA A N 1
ATOM 770 C CA . ALA A 1 101 ? 17.627 -0.437 12.149 1.00 76.44 101 ALA A CA 1
ATOM 771 C C . ALA A 1 101 ? 17.921 -0.596 10.643 1.00 76.44 101 ALA A C 1
ATOM 773 O O . ALA A 1 101 ? 18.335 0.351 9.985 1.00 76.44 101 ALA A O 1
ATOM 774 N N . ASN A 1 102 ? 17.668 -1.782 10.089 1.00 77.56 102 ASN A N 1
ATOM 775 C CA . ASN A 1 102 ? 17.887 -2.139 8.689 1.00 77.56 102 ASN A CA 1
ATOM 776 C C . ASN A 1 102 ? 16.639 -1.968 7.798 1.00 77.56 102 ASN A C 1
ATOM 778 O O . ASN A 1 102 ? 16.639 -2.421 6.654 1.00 77.56 102 ASN A O 1
ATOM 782 N N . ALA A 1 103 ? 15.570 -1.317 8.269 1.00 76.25 103 ALA A N 1
ATOM 783 C CA . ALA A 1 103 ? 14.317 -1.211 7.513 1.00 76.25 103 ALA A CA 1
ATOM 784 C C . ALA A 1 103 ? 14.439 -0.434 6.188 1.00 76.25 103 ALA A C 1
ATOM 786 O O . ALA A 1 103 ? 13.604 -0.573 5.289 1.00 76.25 103 ALA A O 1
ATOM 787 N N . ASN A 1 104 ? 15.484 0.388 6.049 1.00 80.38 104 ASN A N 1
ATOM 788 C CA . ASN A 1 104 ? 15.817 1.081 4.805 1.00 80.38 104 ASN A CA 1
ATOM 789 C C . ASN A 1 104 ? 16.718 0.258 3.870 1.00 80.38 104 ASN A C 1
ATOM 791 O O . ASN A 1 104 ? 16.885 0.656 2.716 1.00 80.38 104 ASN A O 1
ATOM 795 N N . ASP A 1 105 ? 17.243 -0.887 4.320 1.00 87.12 105 ASP A N 1
ATOM 796 C CA . ASP A 1 105 ? 18.246 -1.662 3.583 1.00 87.12 105 ASP A CA 1
ATOM 797 C C . ASP A 1 105 ? 17.650 -2.586 2.521 1.00 87.12 105 ASP A C 1
ATOM 799 O O . ASP A 1 105 ? 18.363 -3.279 1.788 1.00 87.12 105 ASP A O 1
ATOM 803 N N . ARG A 1 106 ? 16.320 -2.621 2.427 1.00 86.44 106 ARG A N 1
ATOM 804 C CA . ARG A 1 106 ? 15.592 -3.438 1.467 1.00 86.44 106 ARG A CA 1
ATOM 805 C C . ARG A 1 106 ? 14.390 -2.673 0.946 1.00 86.44 106 ARG A C 1
ATOM 807 O O . ARG A 1 106 ? 13.538 -2.261 1.722 1.00 86.44 106 ARG A O 1
ATOM 814 N N . VAL A 1 107 ? 14.269 -2.530 -0.370 1.00 85.25 107 VAL A N 1
ATOM 815 C CA . VAL A 1 107 ? 13.158 -1.791 -0.993 1.00 85.25 107 VAL A CA 1
ATOM 816 C C . VAL A 1 107 ? 12.648 -2.451 -2.263 1.00 85.25 107 VAL A C 1
ATOM 818 O O . VAL A 1 107 ? 13.361 -3.195 -2.938 1.00 85.25 107 VAL A O 1
ATOM 821 N N . ILE A 1 108 ? 11.390 -2.160 -2.594 1.00 86.06 108 ILE A N 1
ATOM 822 C CA . ILE A 1 108 ? 10.776 -2.503 -3.873 1.00 86.06 108 ILE A CA 1
ATOM 823 C C . ILE A 1 108 ? 10.727 -1.251 -4.740 1.00 86.06 108 ILE A C 1
ATOM 825 O O . ILE A 1 108 ? 10.064 -0.268 -4.401 1.00 86.06 108 ILE A O 1
ATOM 829 N N . VAL A 1 109 ? 11.390 -1.307 -5.887 1.00 89.06 109 VAL A N 1
ATOM 830 C CA . VAL A 1 109 ? 11.498 -0.206 -6.845 1.00 89.06 109 VAL A CA 1
ATOM 831 C C . VAL A 1 109 ? 10.741 -0.566 -8.113 1.00 89.06 109 VAL A C 1
ATOM 833 O O . VAL A 1 109 ? 10.843 -1.697 -8.587 1.00 89.06 109 VAL A O 1
ATOM 836 N N . ILE A 1 110 ? 9.995 0.382 -8.676 1.00 90.19 110 ILE A N 1
ATOM 837 C CA . ILE A 1 110 ? 9.511 0.280 -10.055 1.00 90.19 110 ILE A CA 1
ATOM 838 C C . ILE A 1 110 ? 10.431 1.091 -10.962 1.00 90.19 110 ILE A C 1
ATOM 840 O O . ILE A 1 110 ? 10.831 2.205 -10.628 1.00 90.19 110 ILE A O 1
ATOM 844 N N . VAL A 1 111 ? 10.749 0.499 -12.110 1.00 92.38 111 VAL A N 1
ATOM 845 C CA . VAL A 1 111 ? 11.516 1.101 -13.193 1.00 92.38 111 VAL A CA 1
ATOM 846 C C . VAL A 1 111 ? 10.675 1.087 -14.463 1.00 92.38 111 VAL A C 1
ATOM 848 O O . VAL A 1 111 ? 10.212 0.034 -14.912 1.00 92.38 111 VAL A O 1
ATOM 851 N N . GLU A 1 112 ? 10.515 2.262 -15.056 1.00 93.31 112 GLU A N 1
ATOM 852 C CA . GLU A 1 112 ? 9.834 2.494 -16.327 1.00 93.31 112 GLU A CA 1
ATOM 853 C C . GLU A 1 112 ? 10.709 3.343 -17.258 1.00 93.31 112 GLU A C 1
ATOM 855 O O . GLU A 1 112 ? 11.760 3.852 -16.866 1.00 93.31 112 GLU A O 1
ATOM 860 N N . GLY A 1 113 ? 10.289 3.478 -18.516 1.00 90.94 113 GLY A N 1
ATOM 861 C CA . GLY A 1 113 ? 10.976 4.310 -19.509 1.00 90.94 113 GLY A CA 1
ATOM 862 C C . GLY A 1 113 ? 12.170 3.646 -20.197 1.00 90.94 113 GLY A C 1
ATOM 863 O O . GLY A 1 113 ? 12.767 4.261 -21.069 1.00 90.94 113 GLY A O 1
ATOM 864 N N . TYR A 1 114 ? 12.508 2.395 -19.870 1.00 92.12 114 TYR A N 1
ATOM 865 C CA . TYR A 1 114 ? 13.537 1.629 -20.581 1.00 92.12 114 TYR A CA 1
ATOM 866 C C . TYR A 1 114 ? 13.081 1.228 -21.997 1.00 92.12 114 TYR A C 1
ATOM 868 O O . TYR A 1 114 ? 11.894 1.236 -22.321 1.00 92.12 114 TYR A O 1
ATOM 876 N N . ASP A 1 115 ? 14.033 0.848 -22.852 1.00 91.00 115 ASP A N 1
ATOM 877 C CA . ASP A 1 115 ? 13.738 0.370 -24.205 1.00 91.00 115 ASP A CA 1
ATOM 878 C C . ASP A 1 115 ? 13.058 -1.010 -24.179 1.00 91.00 115 ASP A C 1
ATOM 880 O O . ASP A 1 115 ? 13.674 -2.030 -23.858 1.00 91.00 115 ASP A O 1
ATOM 884 N N . THR A 1 116 ? 11.771 -1.031 -24.521 1.00 90.00 116 THR A N 1
ATOM 885 C CA . THR A 1 116 ? 10.914 -2.222 -24.494 1.00 90.00 116 THR A CA 1
ATOM 886 C C . THR A 1 116 ? 11.130 -3.157 -25.685 1.00 90.00 116 THR A C 1
ATOM 888 O O . THR A 1 116 ? 10.610 -4.273 -25.672 1.00 90.00 116 THR A O 1
ATOM 891 N N . SER A 1 117 ? 11.911 -2.743 -26.693 1.00 88.94 117 SER A N 1
ATOM 892 C CA . SER A 1 117 ? 12.300 -3.600 -27.822 1.00 88.94 117 SER A CA 1
ATOM 893 C C . SER A 1 117 ? 13.377 -4.629 -27.447 1.00 88.94 117 SER A C 1
ATOM 895 O O . SER A 1 117 ? 13.555 -5.637 -28.134 1.00 88.94 117 SER A O 1
ATOM 897 N N . LEU A 1 118 ? 14.087 -4.405 -26.337 1.00 87.94 118 LEU A N 1
ATOM 898 C CA . LEU A 1 118 ? 15.174 -5.265 -25.881 1.00 87.94 118 LEU A CA 1
ATOM 899 C C . LEU A 1 118 ? 14.665 -6.581 -25.284 1.00 87.94 118 LEU A C 1
ATOM 901 O O . LEU A 1 118 ? 13.605 -6.663 -24.660 1.00 87.94 118 LEU A O 1
ATOM 905 N N . ARG A 1 119 ? 15.489 -7.633 -25.382 1.00 90.75 119 ARG A N 1
ATOM 906 C CA . ARG A 1 119 ? 15.208 -8.897 -24.687 1.00 90.75 119 ARG A CA 1
ATOM 907 C C . ARG A 1 119 ? 15.259 -8.677 -23.174 1.00 90.75 119 ARG A C 1
ATOM 909 O O . ARG A 1 119 ? 16.149 -7.987 -22.675 1.00 90.75 119 ARG A O 1
ATOM 916 N N . LYS A 1 120 ? 14.388 -9.362 -22.421 1.00 90.12 120 LYS A N 1
ATOM 917 C CA . LYS A 1 120 ? 14.361 -9.299 -20.944 1.00 90.12 120 LYS A CA 1
ATOM 918 C C . LYS A 1 120 ? 15.742 -9.507 -20.316 1.00 90.12 120 LYS A C 1
ATOM 920 O O . LYS A 1 120 ? 16.108 -8.766 -19.417 1.00 90.12 120 LYS A O 1
ATOM 925 N N . SER A 1 121 ? 16.551 -10.433 -20.838 1.00 89.31 121 SER A N 1
ATOM 926 C CA . SER A 1 121 ? 17.916 -10.686 -20.347 1.00 89.31 121 SER A CA 1
ATOM 927 C C . SER A 1 121 ? 18.887 -9.514 -20.555 1.00 89.31 121 SER A C 1
ATOM 929 O O . SER A 1 121 ? 19.817 -9.336 -19.769 1.00 89.31 121 SER A O 1
ATOM 931 N N . GLN A 1 122 ? 18.700 -8.703 -21.599 1.00 90.56 122 GLN A N 1
ATOM 932 C CA . GLN A 1 122 ? 19.487 -7.487 -21.822 1.00 90.56 122 GLN A CA 1
ATOM 933 C C . GLN A 1 122 ? 19.052 -6.381 -20.859 1.00 90.56 122 GLN A C 1
ATOM 935 O O . GLN A 1 122 ? 19.912 -5.735 -20.264 1.00 90.56 122 GLN A O 1
ATOM 940 N N . ILE A 1 123 ? 17.739 -6.220 -20.659 1.00 91.88 123 ILE A N 1
ATOM 941 C CA . ILE A 1 123 ? 17.174 -5.268 -19.693 1.00 91.88 123 ILE A CA 1
ATOM 942 C C . ILE A 1 123 ? 17.635 -5.625 -18.275 1.00 91.88 123 ILE A C 1
ATOM 944 O O . ILE A 1 123 ? 18.154 -4.770 -17.567 1.00 91.88 123 ILE A O 1
ATOM 948 N N . SER A 1 124 ? 17.541 -6.900 -17.882 1.00 92.56 124 SER A N 1
ATOM 949 C CA . SER A 1 124 ? 17.994 -7.382 -16.573 1.00 92.56 124 SER A CA 1
ATOM 950 C C . SER A 1 124 ? 19.468 -7.082 -16.322 1.00 92.56 124 SER A C 1
ATOM 952 O O . SER A 1 124 ? 19.794 -6.517 -15.284 1.00 92.56 124 SER A O 1
ATOM 954 N N . ARG A 1 125 ? 20.362 -7.402 -17.269 1.00 92.81 125 ARG A N 1
ATOM 955 C CA . ARG A 1 125 ? 21.800 -7.113 -17.120 1.00 92.81 125 ARG A CA 1
ATOM 956 C C . ARG A 1 125 ? 22.082 -5.617 -17.000 1.00 92.81 125 ARG A C 1
ATOM 958 O O . ARG A 1 125 ? 22.902 -5.220 -16.179 1.00 92.81 125 ARG A O 1
ATOM 965 N N . ALA A 1 126 ? 21.398 -4.795 -17.794 1.00 94.31 126 ALA A N 1
ATOM 966 C CA . ALA A 1 126 ? 21.549 -3.346 -17.732 1.00 94.31 126 ALA A CA 1
ATOM 967 C C . ALA A 1 126 ? 21.060 -2.775 -16.391 1.00 94.31 126 ALA A C 1
ATOM 969 O O . ALA A 1 126 ? 21.742 -1.935 -15.813 1.00 94.31 126 ALA A O 1
ATOM 970 N N . LEU A 1 127 ? 19.932 -3.266 -15.866 1.00 94.44 127 LEU A N 1
ATOM 971 C CA . LEU A 1 127 ? 19.409 -2.859 -14.558 1.00 94.44 127 LEU A CA 1
ATOM 972 C C . LEU A 1 127 ? 20.326 -3.288 -13.414 1.00 94.44 127 LEU A C 1
ATOM 974 O O . LEU A 1 127 ? 20.636 -2.468 -12.561 1.00 94.44 127 LEU A O 1
ATOM 978 N N . VAL A 1 128 ? 20.812 -4.532 -13.411 1.00 94.62 128 VAL A N 1
ATOM 979 C CA . VAL A 1 128 ? 21.755 -5.005 -12.381 1.00 94.62 128 VAL A CA 1
ATOM 980 C C . VAL A 1 128 ? 23.012 -4.135 -12.355 1.00 94.62 128 VAL A C 1
ATOM 982 O O . VAL A 1 128 ? 23.441 -3.722 -11.282 1.00 94.62 128 VAL A O 1
ATOM 985 N N . LYS A 1 129 ? 23.559 -3.786 -13.526 1.00 94.19 129 LYS A N 1
ATOM 986 C CA . LYS A 1 129 ? 24.715 -2.885 -13.625 1.00 94.19 129 LYS A CA 1
ATOM 987 C C . LYS A 1 129 ? 24.394 -1.457 -13.169 1.00 94.19 129 LYS A C 1
ATOM 989 O O . LYS A 1 129 ? 25.231 -0.822 -12.545 1.00 94.19 129 LYS A O 1
ATOM 994 N N . LEU A 1 130 ? 23.208 -0.941 -13.492 1.00 95.19 130 LEU A N 1
ATOM 995 C CA . LEU A 1 130 ? 22.799 0.411 -13.104 1.00 95.19 13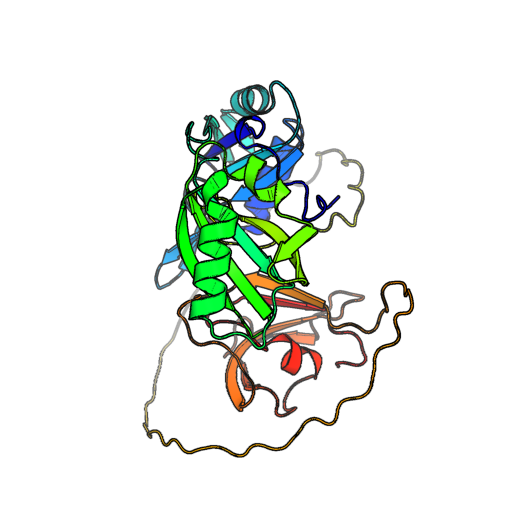0 LEU A CA 1
ATOM 996 C C . LEU A 1 130 ? 22.603 0.543 -11.585 1.00 95.19 130 LEU A C 1
ATOM 998 O O . LEU A 1 130 ? 22.951 1.567 -11.010 1.00 95.19 130 LEU A O 1
ATOM 1002 N N . PHE A 1 131 ? 22.048 -0.485 -10.942 1.00 94.69 131 PHE A N 1
ATOM 1003 C CA . PHE A 1 131 ? 21.741 -0.467 -9.511 1.00 94.69 131 PHE A CA 1
ATOM 1004 C C . PHE A 1 131 ? 22.929 -0.860 -8.626 1.00 94.69 131 PHE A C 1
ATOM 1006 O O . PHE A 1 131 ? 22.885 -0.566 -7.436 1.00 94.69 131 PHE A O 1
ATOM 1013 N N . SER A 1 132 ? 23.991 -1.468 -9.171 1.00 94.44 132 SER A N 1
ATOM 1014 C CA . SER A 1 132 ? 25.117 -1.977 -8.374 1.00 94.44 132 SER A CA 1
ATOM 1015 C C . SER A 1 132 ? 25.794 -0.958 -7.442 1.00 94.44 132 SER A C 1
ATOM 1017 O O . SER A 1 132 ? 26.234 -1.388 -6.379 1.00 94.44 132 SER A O 1
ATOM 1019 N N . PRO A 1 133 ? 25.874 0.358 -7.748 1.00 94.19 133 PRO A N 1
ATOM 1020 C CA . PRO A 1 133 ? 26.408 1.340 -6.796 1.00 94.19 133 PRO A CA 1
ATOM 1021 C C . PRO A 1 133 ? 25.507 1.573 -5.574 1.00 94.19 133 PRO A C 1
ATOM 1023 O O . PRO A 1 133 ? 25.983 2.017 -4.536 1.00 94.19 133 PRO A O 1
ATOM 1026 N N . TYR A 1 134 ? 24.210 1.294 -5.706 1.00 92.69 134 TYR A N 1
ATOM 1027 C CA . TYR A 1 134 ? 23.181 1.540 -4.692 1.00 92.69 134 TYR A CA 1
ATOM 1028 C C . TYR A 1 134 ? 22.839 0.279 -3.896 1.00 92.69 134 TYR A C 1
ATOM 1030 O O . TYR A 1 134 ? 22.390 0.354 -2.755 1.00 92.69 134 TYR A O 1
ATOM 1038 N N . GLY A 1 135 ? 23.018 -0.892 -4.508 1.00 92.88 135 GLY A N 1
ATOM 1039 C CA . GLY A 1 135 ? 22.723 -2.167 -3.885 1.00 92.88 135 GLY A CA 1
ATOM 1040 C C . GLY A 1 135 ? 22.673 -3.334 -4.865 1.00 92.88 135 GLY A C 1
ATOM 1041 O O . GLY A 1 135 ? 22.898 -3.217 -6.068 1.00 92.88 135 GLY A O 1
ATOM 1042 N N . THR A 1 136 ? 22.337 -4.498 -4.329 1.00 93.56 136 THR A N 1
ATOM 1043 C CA . THR A 1 136 ? 22.166 -5.743 -5.069 1.00 93.56 136 THR A CA 1
ATOM 1044 C C . THR A 1 136 ? 20.694 -5.974 -5.375 1.00 93.56 136 THR A C 1
ATOM 1046 O O . THR A 1 136 ? 19.851 -6.012 -4.477 1.00 93.56 136 THR A O 1
ATOM 1049 N N . ILE A 1 137 ? 20.372 -6.183 -6.651 1.00 93.69 137 ILE A N 1
ATOM 1050 C CA . ILE A 1 137 ? 19.038 -6.631 -7.053 1.00 93.69 137 ILE A CA 1
ATOM 1051 C C . ILE A 1 137 ? 18.924 -8.136 -6.793 1.00 93.69 137 ILE A C 1
ATOM 1053 O O . ILE A 1 137 ? 19.624 -8.925 -7.421 1.00 93.69 137 ILE A O 1
ATOM 1057 N N . THR A 1 138 ? 18.005 -8.546 -5.921 1.00 89.12 138 THR A N 1
ATOM 1058 C CA . THR A 1 138 ? 17.760 -9.968 -5.614 1.00 89.12 138 THR A CA 1
ATOM 1059 C C . THR A 1 138 ? 16.625 -10.564 -6.438 1.00 89.12 138 THR A C 1
ATOM 1061 O O . THR A 1 138 ? 16.548 -11.778 -6.617 1.00 89.12 138 THR A O 1
ATOM 1064 N N . ARG A 1 139 ? 15.731 -9.724 -6.973 1.00 87.44 139 ARG A N 1
ATOM 1065 C CA . ARG A 1 139 ? 14.617 -10.175 -7.813 1.00 87.44 139 ARG A CA 1
ATOM 1066 C C . ARG A 1 139 ? 14.201 -9.108 -8.810 1.00 87.44 139 ARG A C 1
ATOM 1068 O O . ARG A 1 139 ? 14.005 -7.957 -8.433 1.00 87.44 139 ARG A O 1
ATOM 1075 N N . LEU A 1 140 ? 13.971 -9.525 -10.054 1.00 90.25 140 LEU A N 1
ATOM 1076 C CA . LEU A 1 140 ? 13.332 -8.723 -11.097 1.00 90.25 140 LEU A CA 1
ATOM 1077 C C . LEU A 1 140 ? 12.021 -9.380 -11.518 1.00 90.25 140 LEU A C 1
ATOM 1079 O O . LEU A 1 140 ? 11.977 -10.578 -11.789 1.00 90.25 140 LEU A O 1
ATOM 1083 N N . SER A 1 141 ? 10.952 -8.594 -11.585 1.00 87.62 141 SER A N 1
ATOM 1084 C CA . SER A 1 141 ? 9.643 -9.026 -12.074 1.00 87.62 141 SER A CA 1
ATOM 1085 C C . SER A 1 141 ? 9.186 -8.069 -13.165 1.00 87.62 141 SER A C 1
ATOM 1087 O O . SER A 1 141 ? 9.022 -6.876 -12.928 1.00 87.62 141 SER A O 1
ATOM 1089 N N . PHE A 1 142 ? 9.017 -8.587 -14.378 1.00 86.75 142 PHE A N 1
ATOM 1090 C CA . PHE A 1 142 ? 8.571 -7.800 -15.524 1.00 86.75 142 PHE A CA 1
ATOM 1091 C C . PHE A 1 142 ? 7.047 -7.761 -15.531 1.00 86.75 142 PHE A C 1
ATOM 1093 O O . PHE A 1 142 ? 6.407 -8.810 -15.633 1.00 86.75 142 PHE A O 1
ATOM 1100 N N . PHE A 1 143 ? 6.478 -6.563 -15.441 1.00 77.81 143 PHE A N 1
ATOM 1101 C CA . PHE A 1 143 ? 5.040 -6.348 -15.471 1.00 77.81 143 PHE A CA 1
ATOM 1102 C C . PHE A 1 143 ? 4.669 -5.581 -16.736 1.00 77.81 143 PHE A C 1
ATOM 1104 O O . PHE A 1 143 ? 5.292 -4.585 -17.098 1.00 77.81 143 PHE A O 1
ATOM 1111 N N . LYS A 1 144 ? 3.628 -6.052 -17.432 1.00 74.44 144 LYS A N 1
ATOM 1112 C CA . LYS A 1 144 ? 3.254 -5.524 -18.755 1.00 74.44 144 LYS A CA 1
ATOM 1113 C C . LYS A 1 144 ? 4.469 -5.548 -19.715 1.00 74.44 144 LYS A C 1
ATOM 1115 O O . LYS A 1 144 ? 5.414 -6.309 -19.512 1.00 74.44 144 LYS A O 1
ATOM 1120 N N . LYS A 1 145 ? 4.428 -4.761 -20.797 1.00 72.50 145 LYS A N 1
ATOM 1121 C CA . LYS A 1 145 ? 5.561 -4.590 -21.728 1.00 72.50 145 LYS A CA 1
ATOM 1122 C C . LYS A 1 145 ? 6.486 -3.416 -21.361 1.00 72.50 145 LYS A C 1
ATOM 1124 O O . LYS A 1 145 ? 7.451 -3.204 -22.079 1.00 72.50 145 LYS A O 1
ATOM 1129 N N . SER A 1 146 ? 6.197 -2.650 -20.304 1.00 84.50 146 SER A N 1
ATOM 1130 C CA . SER A 1 146 ? 6.830 -1.338 -20.071 1.00 84.50 146 SER A CA 1
ATOM 1131 C C . SER A 1 146 ? 7.267 -1.047 -18.634 1.00 84.50 146 SER A C 1
ATOM 1133 O O . SER A 1 146 ? 7.775 0.044 -18.388 1.00 84.50 146 SER A O 1
ATOM 1135 N N . SER A 1 147 ? 7.100 -1.977 -17.685 1.00 89.81 147 SER A N 1
ATOM 1136 C CA . SER A 1 147 ? 7.547 -1.769 -16.303 1.00 89.81 147 SER A CA 1
ATOM 1137 C C . SER A 1 147 ? 8.280 -2.978 -15.726 1.00 89.81 147 SER A C 1
ATOM 1139 O O . SER A 1 147 ? 8.040 -4.133 -16.089 1.00 89.81 147 SER A O 1
ATOM 1141 N N . VAL A 1 148 ? 9.243 -2.704 -14.851 1.00 92.62 148 VAL A N 1
ATOM 1142 C CA . VAL A 1 148 ? 9.988 -3.718 -14.103 1.00 92.62 148 VAL A CA 1
ATOM 1143 C C . VAL A 1 148 ? 9.928 -3.369 -12.633 1.00 92.62 148 VAL A C 1
ATOM 1145 O O . VAL A 1 148 ? 10.183 -2.235 -12.249 1.00 92.62 148 VAL A O 1
ATOM 1148 N N . THR A 1 149 ? 9.628 -4.358 -11.805 1.00 90.56 149 THR A N 1
ATOM 1149 C CA . THR A 1 149 ? 9.789 -4.257 -10.360 1.00 90.56 149 THR A CA 1
ATOM 1150 C C . THR A 1 149 ? 11.085 -4.938 -9.950 1.00 90.56 149 THR A C 1
ATOM 1152 O O . THR A 1 149 ? 11.321 -6.089 -10.323 1.00 90.56 149 THR A O 1
ATOM 1155 N N . ALA A 1 150 ? 11.901 -4.244 -9.164 1.00 90.50 150 ALA A N 1
ATOM 1156 C CA . ALA A 1 150 ? 13.143 -4.744 -8.598 1.00 90.50 150 ALA A CA 1
ATOM 1157 C C . ALA A 1 150 ? 13.055 -4.782 -7.069 1.00 90.50 150 ALA A C 1
ATOM 1159 O O . ALA A 1 150 ? 12.621 -3.811 -6.453 1.00 90.50 150 ALA A O 1
ATOM 1160 N N . ILE A 1 151 ? 13.483 -5.888 -6.460 1.00 89.19 151 ILE A N 1
ATOM 1161 C CA . ILE A 1 151 ? 13.802 -5.927 -5.028 1.00 89.19 151 ILE A CA 1
ATOM 1162 C C . ILE A 1 151 ? 15.291 -5.639 -4.901 1.00 89.19 151 ILE A C 1
ATOM 1164 O O . ILE A 1 151 ? 16.102 -6.390 -5.447 1.00 89.19 151 ILE A O 1
ATOM 1168 N N . VAL A 1 152 ? 15.630 -4.559 -4.205 1.00 91.62 152 VAL A N 1
ATOM 1169 C CA . VAL A 1 152 ? 17.006 -4.079 -4.045 1.00 91.62 152 VAL A CA 1
ATOM 1170 C C . VAL A 1 152 ? 17.387 -4.152 -2.575 1.00 91.62 152 VAL A C 1
ATOM 1172 O O . VAL A 1 152 ? 16.603 -3.747 -1.718 1.00 91.62 152 VAL A O 1
ATOM 1175 N N . HIS A 1 153 ? 18.573 -4.687 -2.304 1.00 91.00 153 HIS A N 1
ATOM 1176 C CA . HIS A 1 153 ? 19.189 -4.737 -0.985 1.00 91.00 153 HIS A CA 1
ATOM 1177 C C . HIS A 1 153 ? 20.457 -3.891 -0.976 1.00 91.00 153 HIS A C 1
ATOM 1179 O O . HIS A 1 153 ? 21.290 -4.043 -1.864 1.00 91.00 153 HIS A O 1
ATOM 1185 N N . GLY A 1 154 ? 20.646 -3.047 0.022 1.00 89.38 154 GLY A N 1
ATOM 1186 C CA . GLY A 1 154 ? 21.841 -2.219 0.150 1.00 89.38 154 GLY A CA 1
ATOM 1187 C C . GLY A 1 154 ? 21.686 -1.259 1.311 1.00 89.38 154 GLY A C 1
ATOM 1188 O O . GLY A 1 154 ? 20.563 -0.911 1.648 1.00 89.38 154 GLY A O 1
ATOM 1189 N N . LYS A 1 155 ? 22.793 -0.841 1.921 1.00 88.62 155 LYS A N 1
ATOM 1190 C CA . LYS A 1 155 ? 22.752 0.074 3.063 1.00 88.62 155 LYS A CA 1
ATOM 1191 C C . LYS A 1 155 ? 22.034 1.374 2.683 1.00 88.62 155 LYS A C 1
ATOM 1193 O O . LYS A 1 155 ? 22.428 2.016 1.709 1.00 88.62 155 LYS A O 1
ATOM 1198 N N . ASP A 1 156 ? 20.985 1.727 3.423 1.00 83.38 156 ASP A N 1
ATOM 1199 C CA . ASP A 1 156 ? 20.170 2.933 3.208 1.00 83.38 156 ASP A CA 1
ATOM 1200 C C . ASP A 1 156 ? 19.630 3.073 1.768 1.00 83.38 156 ASP A C 1
ATOM 1202 O O . ASP A 1 156 ? 19.390 4.175 1.259 1.00 83.38 156 ASP A O 1
ATOM 1206 N N . VAL A 1 157 ? 19.416 1.942 1.080 1.00 88.00 157 VAL A N 1
ATOM 1207 C CA . VAL A 1 157 ? 19.029 1.916 -0.341 1.00 88.00 157 VAL A CA 1
ATOM 1208 C C . VAL A 1 157 ? 17.715 2.650 -0.612 1.00 88.00 157 VAL A C 1
ATOM 1210 O O . VAL A 1 157 ? 17.513 3.168 -1.710 1.00 88.00 157 VAL A O 1
ATOM 1213 N N . ALA A 1 158 ? 16.829 2.742 0.383 1.00 82.06 158 ALA A N 1
ATOM 1214 C CA . ALA A 1 158 ? 15.596 3.515 0.293 1.00 82.06 158 ALA A CA 1
ATOM 1215 C C . ALA A 1 158 ? 15.809 4.978 -0.122 1.00 82.06 158 ALA A C 1
ATOM 1217 O O . ALA A 1 158 ? 14.998 5.505 -0.884 1.00 82.06 158 ALA A O 1
ATOM 1218 N N . ASP A 1 159 ? 16.890 5.601 0.343 1.00 79.31 159 ASP A N 1
ATOM 1219 C CA . ASP A 1 159 ? 17.182 7.006 0.073 1.00 79.31 159 ASP A CA 1
ATOM 1220 C C . ASP A 1 159 ? 17.986 7.148 -1.218 1.00 79.31 159 ASP A C 1
ATOM 1222 O O . ASP A 1 159 ? 17.687 7.979 -2.079 1.00 79.31 159 ASP A O 1
ATOM 1226 N N . THR A 1 160 ? 18.997 6.298 -1.383 1.00 87.25 160 THR A N 1
ATOM 1227 C CA . THR A 1 160 ? 19.984 6.442 -2.453 1.00 87.25 160 THR A CA 1
ATOM 1228 C C . THR A 1 160 ? 19.416 6.048 -3.817 1.00 87.25 160 THR A C 1
ATOM 1230 O O . THR A 1 160 ? 19.686 6.720 -4.811 1.00 87.25 160 THR A O 1
ATOM 1233 N N . VAL A 1 161 ? 18.546 5.032 -3.885 1.00 87.62 161 VAL A N 1
ATOM 1234 C CA . VAL A 1 161 ? 18.009 4.523 -5.160 1.00 87.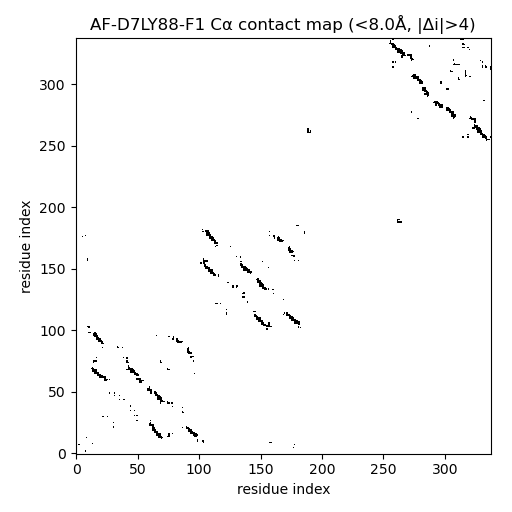62 161 VAL A CA 1
ATOM 1235 C C . VAL A 1 161 ? 17.094 5.519 -5.878 1.00 87.62 161 VAL A C 1
ATOM 1237 O O . VAL A 1 161 ? 16.901 5.427 -7.091 1.00 87.62 161 VAL A O 1
ATOM 1240 N N . THR A 1 162 ? 16.544 6.501 -5.158 1.00 82.00 162 THR A N 1
ATOM 1241 C CA . THR A 1 162 ? 15.708 7.561 -5.746 1.00 82.00 162 THR A CA 1
ATOM 1242 C C . THR A 1 162 ? 16.492 8.467 -6.698 1.00 82.00 162 THR A C 1
ATOM 1244 O O . THR A 1 162 ? 15.911 9.018 -7.632 1.00 82.00 162 THR A O 1
ATOM 1247 N N . GLN A 1 163 ? 17.819 8.542 -6.541 1.00 87.31 163 GLN A N 1
ATOM 1248 C CA . GLN A 1 163 ? 18.722 9.288 -7.425 1.00 87.31 163 GLN A CA 1
ATOM 1249 C C . GLN A 1 163 ? 18.752 8.727 -8.854 1.00 87.31 163 GLN A C 1
ATOM 1251 O O . GLN A 1 163 ? 19.104 9.438 -9.792 1.00 87.31 163 GLN A O 1
ATOM 1256 N N . LEU A 1 164 ? 18.349 7.465 -9.049 1.00 90.44 164 LEU A N 1
ATOM 1257 C CA . LEU A 1 164 ? 18.227 6.868 -10.380 1.00 90.44 164 LEU A CA 1
ATOM 1258 C C . LEU A 1 164 ? 17.035 7.419 -11.172 1.00 90.44 164 LEU A C 1
ATOM 1260 O O . LEU A 1 164 ? 16.942 7.179 -12.380 1.00 90.44 164 LEU A O 1
ATOM 1264 N N . ASN A 1 165 ? 16.114 8.144 -10.537 1.00 90.25 165 ASN A N 1
ATOM 1265 C CA . ASN A 1 165 ? 14.994 8.743 -11.242 1.00 90.25 165 ASN A CA 1
ATOM 1266 C C . ASN A 1 165 ? 15.482 9.819 -12.222 1.00 90.25 165 ASN A C 1
ATOM 1268 O O . ASN A 1 165 ? 16.163 10.765 -11.840 1.00 90.25 165 ASN A O 1
ATOM 1272 N N . GLY A 1 166 ? 15.118 9.695 -13.496 1.00 88.94 166 GLY A N 1
ATOM 1273 C CA . GLY A 1 166 ? 15.590 10.587 -14.553 1.00 88.94 166 GLY A CA 1
ATOM 1274 C C . GLY A 1 166 ? 16.972 10.244 -15.114 1.00 88.94 166 GLY A C 1
ATOM 1275 O O . GLY A 1 166 ? 17.407 10.927 -16.042 1.00 88.94 166 GLY A O 1
ATOM 1276 N N . SER A 1 167 ? 17.630 9.193 -14.609 1.00 92.06 167 SER A N 1
ATOM 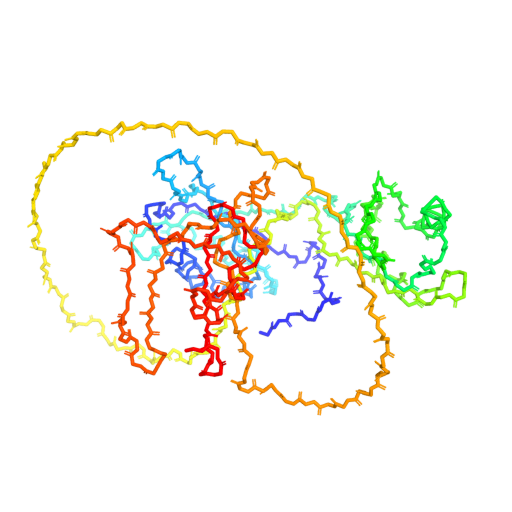1277 C CA . SER A 1 167 ? 18.853 8.643 -15.204 1.00 92.06 167 SER A CA 1
ATOM 1278 C C . SER A 1 167 ? 18.593 8.069 -16.599 1.00 92.06 167 SER A C 1
ATOM 1280 O O . SER A 1 167 ? 17.447 7.894 -17.015 1.00 92.06 167 SER A O 1
ATOM 1282 N N . TYR A 1 168 ? 19.657 7.765 -17.342 1.00 91.00 168 TYR A N 1
ATOM 1283 C CA . TYR A 1 168 ? 19.548 7.204 -18.685 1.00 91.00 168 TYR A CA 1
ATOM 1284 C C . TYR A 1 168 ? 20.071 5.775 -18.741 1.00 91.00 168 TYR A C 1
ATOM 1286 O O . TYR A 1 168 ? 21.135 5.453 -18.219 1.00 91.00 168 TYR A O 1
ATOM 1294 N N . MET A 1 169 ? 19.354 4.927 -19.472 1.00 91.06 169 MET A N 1
ATOM 1295 C CA . MET A 1 169 ? 19.804 3.595 -19.846 1.00 91.06 169 MET A CA 1
ATOM 1296 C C . MET A 1 169 ? 19.679 3.449 -21.357 1.00 91.06 169 MET A C 1
ATOM 1298 O O . MET A 1 169 ? 18.578 3.475 -21.902 1.00 91.06 169 MET A O 1
ATOM 1302 N N . ARG A 1 170 ? 20.821 3.296 -22.040 1.00 86.12 170 ARG A N 1
ATOM 1303 C CA . ARG A 1 170 ? 20.897 3.135 -23.507 1.00 86.12 170 ARG A CA 1
ATOM 1304 C C . ARG A 1 170 ? 20.133 4.228 -24.277 1.00 86.12 170 ARG A C 1
ATOM 1306 O O . ARG A 1 170 ? 19.398 3.934 -25.210 1.00 86.12 170 ARG A O 1
ATOM 1313 N N . GLY A 1 171 ? 20.282 5.484 -23.853 1.00 85.62 171 GLY A N 1
ATOM 1314 C CA . GLY A 1 171 ? 19.651 6.643 -24.499 1.00 85.62 171 GLY A CA 1
ATOM 1315 C C . GLY A 1 171 ? 18.183 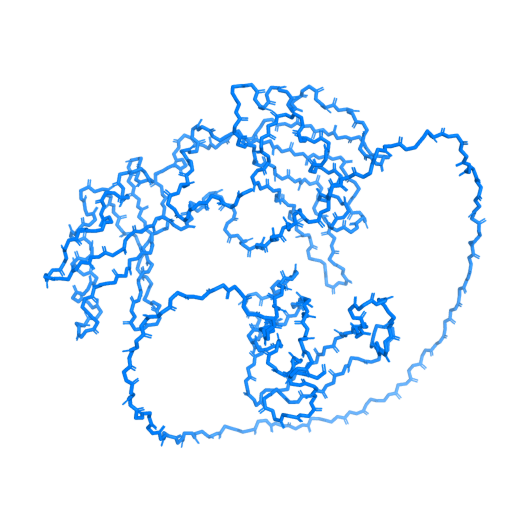6.877 -24.129 1.00 85.62 171 GLY A C 1
ATOM 1316 O O . GLY A 1 171 ? 17.595 7.858 -24.569 1.00 85.62 171 GLY A O 1
ATOM 1317 N N . ARG A 1 172 ? 17.583 6.027 -23.288 1.00 89.06 172 ARG A N 1
ATOM 1318 C CA . ARG A 1 172 ? 16.230 6.230 -22.767 1.00 89.06 172 ARG A CA 1
ATOM 1319 C C . ARG A 1 172 ? 16.266 6.752 -21.338 1.00 89.06 172 ARG A C 1
ATOM 1321 O O . ARG A 1 172 ? 16.987 6.206 -20.505 1.00 89.06 172 ARG A O 1
ATOM 1328 N N . LYS A 1 173 ? 15.468 7.783 -21.061 1.00 92.75 173 LYS A N 1
ATOM 1329 C CA . LYS A 1 173 ? 15.296 8.330 -19.716 1.00 92.75 173 LYS A CA 1
ATOM 1330 C C . LYS A 1 173 ? 14.429 7.389 -18.886 1.00 92.75 173 LYS A C 1
ATOM 1332 O O . LYS A 1 173 ? 13.310 7.067 -19.279 1.00 92.75 173 LYS A O 1
ATOM 1337 N N . LEU A 1 174 ? 14.948 6.967 -17.745 1.00 93.19 174 LEU A N 1
ATOM 1338 C CA . LEU A 1 174 ? 14.248 6.113 -16.808 1.00 93.19 174 LEU A CA 1
ATOM 1339 C C . LEU A 1 174 ? 13.413 6.941 -15.844 1.00 93.19 174 LEU A C 1
ATOM 1341 O O . LEU A 1 174 ? 13.817 8.017 -15.402 1.00 93.19 174 LEU A O 1
ATOM 1345 N N . ALA A 1 175 ? 12.276 6.381 -15.467 1.00 89.38 175 ALA A N 1
ATOM 1346 C CA . ALA A 1 175 ? 11.531 6.813 -14.304 1.00 89.38 175 ALA A CA 1
ATOM 1347 C C . ALA A 1 175 ? 11.660 5.713 -13.244 1.00 89.38 175 ALA A C 1
ATOM 1349 O O . ALA A 1 175 ? 11.364 4.547 -13.513 1.00 89.38 175 ALA A O 1
ATOM 1350 N N . VAL A 1 176 ? 12.181 6.077 -12.072 1.00 89.50 176 VAL A N 1
ATOM 1351 C CA . VAL A 1 176 ? 12.527 5.141 -10.995 1.00 89.50 176 VAL A CA 1
ATOM 1352 C C . VAL A 1 176 ? 11.944 5.656 -9.694 1.00 89.50 176 VAL A C 1
ATOM 1354 O O . VAL A 1 176 ? 12.155 6.811 -9.338 1.00 89.50 176 VAL A O 1
ATOM 1357 N N . TRP A 1 177 ? 11.209 4.818 -8.972 1.00 82.88 177 TRP A N 1
ATOM 1358 C CA . TRP A 1 177 ? 10.670 5.203 -7.671 1.00 82.88 177 TRP A CA 1
ATOM 1359 C C . TRP A 1 177 ? 10.510 4.005 -6.746 1.00 82.88 177 TRP A C 1
ATOM 1361 O O . TRP A 1 177 ? 10.208 2.885 -7.170 1.00 82.88 177 TRP A O 1
ATOM 1371 N N . VAL A 1 178 ? 10.691 4.263 -5.453 1.00 82.94 178 VAL A N 1
ATOM 1372 C CA . VAL A 1 178 ? 10.398 3.300 -4.395 1.00 82.94 178 VAL A CA 1
ATOM 1373 C C . VAL A 1 178 ? 8.883 3.193 -4.258 1.00 82.94 178 VAL A C 1
ATOM 1375 O O . VAL A 1 178 ? 8.168 4.189 -4.226 1.00 82.94 178 VAL A O 1
ATOM 1378 N N . THR A 1 179 ? 8.380 1.968 -4.216 1.00 72.00 179 THR A N 1
ATOM 1379 C CA . THR A 1 179 ? 6.936 1.682 -4.167 1.00 72.00 179 THR A CA 1
ATOM 1380 C C . THR A 1 179 ? 6.504 1.082 -2.855 1.00 72.00 179 THR A C 1
ATOM 1382 O O . THR A 1 179 ? 5.359 1.260 -2.450 1.00 72.00 179 THR A O 1
ATOM 1385 N N . ALA A 1 180 ? 7.415 0.375 -2.200 1.00 67.00 180 ALA A N 1
ATOM 1386 C CA . ALA A 1 180 ? 7.192 -0.193 -0.893 1.00 67.00 180 ALA A CA 1
ATOM 1387 C C . ALA A 1 180 ? 8.527 -0.542 -0.233 1.00 67.00 180 ALA A C 1
ATOM 1389 O O . ALA A 1 180 ? 9.517 -0.828 -0.914 1.00 67.00 180 ALA A O 1
ATOM 1390 N N . LYS A 1 181 ? 8.519 -0.579 1.098 1.00 66.50 181 LYS A N 1
ATOM 1391 C CA . LYS A 1 181 ? 9.566 -1.196 1.913 1.00 66.50 181 LYS A CA 1
ATOM 1392 C C . LYS A 1 181 ? 8.973 -2.520 2.428 1.00 66.50 181 LYS A C 1
ATOM 1394 O O . LYS A 1 181 ? 7.871 -2.491 2.961 1.00 66.50 181 LYS A O 1
ATOM 1399 N N . PRO A 1 182 ? 9.606 -3.684 2.211 1.00 53.88 182 PRO A N 1
ATOM 1400 C CA . PRO A 1 182 ? 9.025 -5.006 2.468 1.00 53.88 182 PRO A CA 1
ATOM 1401 C C . PRO A 1 182 ? 8.725 -5.306 3.938 1.00 53.88 182 PRO A C 1
ATOM 1403 O O . PRO A 1 182 ? 7.997 -6.256 4.207 1.00 53.88 182 PRO A O 1
ATOM 1406 N N . GLU A 1 183 ? 9.259 -4.515 4.867 1.00 54.34 183 GLU A N 1
ATOM 1407 C CA . GLU A 1 183 ? 8.950 -4.608 6.300 1.00 54.34 183 GLU A CA 1
ATOM 1408 C C . GLU A 1 183 ? 7.741 -3.767 6.721 1.00 54.34 183 GLU A C 1
ATOM 1410 O O . GLU A 1 183 ? 7.190 -3.949 7.807 1.00 54.34 183 GLU A O 1
ATOM 1415 N N . ILE A 1 184 ? 7.288 -2.870 5.845 1.00 55.50 184 ILE A N 1
ATOM 1416 C CA . ILE A 1 184 ? 5.932 -2.346 5.924 1.00 55.50 184 ILE A CA 1
ATOM 1417 C C . ILE A 1 184 ? 5.050 -3.469 5.382 1.00 55.50 184 ILE A C 1
ATOM 1419 O O . ILE A 1 184 ? 5.360 -3.991 4.308 1.00 55.50 184 ILE A O 1
ATOM 1423 N N . PRO A 1 185 ? 3.983 -3.891 6.074 1.00 47.19 185 PRO A N 1
ATOM 1424 C CA . PRO A 1 185 ? 3.059 -4.869 5.525 1.00 47.19 185 PRO A CA 1
ATOM 1425 C C . PRO A 1 185 ? 2.496 -4.350 4.194 1.00 47.19 185 PRO A C 1
ATOM 1427 O O . PRO A 1 185 ? 1.553 -3.570 4.148 1.00 47.19 185 PRO A O 1
ATOM 1430 N N . ILE A 1 186 ? 3.081 -4.803 3.080 1.00 41.16 186 ILE A N 1
ATOM 1431 C CA . ILE A 1 186 ? 2.655 -4.466 1.720 1.00 41.16 186 ILE A CA 1
ATOM 1432 C C . ILE A 1 186 ? 1.393 -5.275 1.405 1.00 41.16 186 ILE A C 1
ATOM 1434 O O . ILE A 1 186 ? 1.381 -6.183 0.575 1.00 41.16 186 ILE A O 1
ATOM 1438 N N . ARG A 1 187 ? 0.300 -4.963 2.094 1.00 37.03 187 ARG A N 1
ATOM 1439 C CA . ARG A 1 187 ? -1.057 -5.305 1.676 1.00 37.03 187 ARG A CA 1
ATOM 1440 C C . ARG A 1 187 ? -1.850 -4.015 1.645 1.00 37.03 187 ARG A C 1
ATOM 1442 O O . ARG A 1 187 ? -2.662 -3.736 2.514 1.00 37.03 187 ARG A O 1
ATOM 1449 N N . LEU A 1 188 ? -1.565 -3.252 0.593 1.00 34.94 188 LEU A N 1
ATOM 1450 C CA . LEU A 1 188 ? -2.316 -2.097 0.121 1.00 34.94 188 LEU A CA 1
ATOM 1451 C C . LEU A 1 188 ? -3.817 -2.426 0.040 1.00 34.94 188 LEU A C 1
ATOM 1453 O O . LEU A 1 188 ? -4.319 -2.819 -1.010 1.00 34.94 188 LEU A O 1
ATOM 1457 N N . ILE A 1 189 ? -4.543 -2.225 1.135 1.00 34.34 189 ILE A N 1
ATOM 1458 C CA . ILE A 1 189 ? -5.915 -1.735 1.082 1.00 34.34 189 ILE A CA 1
ATOM 1459 C C . ILE A 1 189 ? -5.758 -0.223 1.174 1.00 34.34 189 ILE A C 1
ATOM 1461 O O . ILE A 1 189 ? -5.649 0.348 2.254 1.00 34.34 189 ILE A O 1
ATOM 1465 N N . ARG A 1 190 ? -5.674 0.436 0.015 1.00 32.78 190 ARG A N 1
ATOM 1466 C CA . ARG A 1 190 ? -5.819 1.890 -0.056 1.00 32.78 190 ARG A CA 1
ATOM 1467 C C . ARG A 1 190 ? -7.258 2.231 0.332 1.00 32.78 190 ARG A C 1
ATOM 1469 O O . ARG A 1 190 ? -8.090 2.428 -0.546 1.00 32.78 190 ARG A O 1
ATOM 1476 N N . ARG A 1 191 ? -7.559 2.346 1.625 1.00 31.08 191 ARG A N 1
ATOM 1477 C CA . ARG A 1 191 ? -8.681 3.182 2.050 1.00 31.08 191 ARG A CA 1
ATOM 1478 C C . ARG A 1 191 ? -8.242 4.628 1.861 1.00 31.08 191 ARG A C 1
ATOM 1480 O O . ARG A 1 191 ? -7.557 5.200 2.700 1.00 31.08 191 ARG A O 1
ATOM 1487 N N . ARG A 1 192 ? -8.613 5.225 0.725 1.00 29.14 192 ARG A N 1
ATOM 1488 C CA . ARG A 1 192 ? -8.772 6.680 0.676 1.00 29.14 192 ARG A CA 1
ATOM 1489 C C . ARG A 1 192 ? -9.967 7.001 1.566 1.00 29.14 192 ARG A C 1
ATOM 1491 O O . ARG A 1 192 ? -11.103 6.919 1.114 1.00 29.14 192 ARG A O 1
ATOM 1498 N N . VAL A 1 193 ? -9.724 7.351 2.823 1.00 30.88 193 VAL A N 1
ATOM 1499 C CA . VAL A 1 193 ? -10.716 8.128 3.566 1.00 30.88 193 VAL A CA 1
ATOM 1500 C C . VAL A 1 193 ? -10.604 9.550 3.026 1.00 30.88 193 VAL A C 1
ATOM 1502 O O . VAL A 1 193 ? -9.686 10.296 3.358 1.00 30.88 193 VAL A O 1
ATOM 1505 N N . ASN A 1 194 ? -11.484 9.892 2.087 1.00 27.38 194 ASN A N 1
ATOM 1506 C CA . ASN A 1 194 ? -11.696 11.281 1.710 1.00 27.38 194 ASN A CA 1
ATOM 1507 C C . ASN A 1 194 ? -12.418 11.956 2.882 1.00 27.38 194 ASN A C 1
ATOM 1509 O O . ASN A 1 194 ? -13.600 11.698 3.103 1.00 27.38 194 ASN A O 1
ATOM 1513 N N . PHE A 1 195 ? -11.729 12.832 3.615 1.00 27.86 195 PHE A N 1
ATOM 1514 C CA . PHE A 1 195 ? -12.391 13.802 4.484 1.00 27.86 195 PHE A CA 1
ATOM 1515 C C . PHE A 1 195 ? -13.118 14.817 3.602 1.00 27.86 195 PHE A C 1
ATOM 1517 O O . PHE A 1 195 ? -12.573 15.850 3.227 1.00 27.86 195 PHE A O 1
ATOM 1524 N N . SER A 1 196 ? -14.354 14.507 3.232 1.00 29.45 196 SER A N 1
ATOM 1525 C CA . SER A 1 196 ? -15.300 15.506 2.749 1.00 29.45 196 SER A CA 1
ATOM 1526 C C . SER A 1 196 ? -16.469 15.554 3.718 1.00 29.45 196 SER A C 1
ATOM 1528 O O . SER A 1 196 ? -17.515 14.963 3.452 1.00 29.45 196 SER A O 1
ATOM 1530 N N . LYS A 1 197 ? -16.242 16.196 4.868 1.00 27.31 197 LYS A N 1
ATOM 1531 C CA . LYS A 1 197 ? -17.215 16.989 5.635 1.00 27.31 197 LYS A CA 1
ATOM 1532 C C . LYS A 1 197 ? -16.508 17.600 6.857 1.00 27.31 197 LYS A C 1
ATOM 1534 O O . LYS A 1 197 ? -15.825 16.864 7.565 1.00 27.31 197 LYS A O 1
ATOM 1539 N N . PRO A 1 198 ? -16.645 18.914 7.109 1.00 25.53 198 PRO A N 1
ATOM 1540 C CA . PRO A 1 198 ? -16.342 19.485 8.415 1.00 25.53 198 PRO A CA 1
ATOM 1541 C C . PRO A 1 198 ? -17.209 18.795 9.472 1.00 25.53 198 PRO A C 1
ATOM 1543 O O . PRO A 1 198 ? -18.408 18.602 9.258 1.00 25.53 198 PRO A O 1
ATOM 1546 N N . ILE A 1 199 ? -16.594 18.405 10.585 1.00 29.30 199 ILE A N 1
ATOM 1547 C CA . ILE A 1 199 ? -17.286 17.864 11.756 1.00 29.30 199 ILE A CA 1
ATOM 1548 C C . ILE A 1 199 ? -18.171 18.990 12.328 1.00 29.30 199 ILE A C 1
ATOM 1550 O O . ILE A 1 199 ? -17.655 20.088 12.554 1.00 29.30 199 ILE A O 1
ATOM 1554 N N . PRO A 1 200 ? -19.487 18.780 12.525 1.00 29.53 200 PRO A N 1
ATOM 1555 C CA . PRO A 1 200 ? -20.331 19.735 13.240 1.00 29.53 200 PRO A CA 1
ATOM 1556 C C . PRO A 1 200 ? -19.843 19.895 14.689 1.00 29.53 200 PRO A C 1
ATOM 1558 O O . PRO A 1 200 ? -19.391 18.909 15.271 1.00 29.53 200 PRO A O 1
ATOM 1561 N N . PRO A 1 201 ? -19.957 21.085 15.306 1.00 28.14 201 PRO A N 1
ATOM 1562 C CA . PRO A 1 201 ? -19.653 21.248 16.723 1.00 28.14 201 PRO A CA 1
ATOM 1563 C C . PRO A 1 201 ? -20.482 20.273 17.568 1.00 28.14 201 PRO A C 1
ATOM 1565 O O . PRO A 1 201 ? -21.685 20.125 17.341 1.00 28.14 201 PRO A O 1
ATOM 1568 N N . LEU A 1 202 ? -19.821 19.613 18.522 1.00 31.69 202 LEU A N 1
ATOM 1569 C CA . LEU A 1 202 ? -20.431 18.713 19.500 1.00 31.69 202 LEU A CA 1
ATOM 1570 C C . LEU A 1 202 ? -21.604 19.416 20.203 1.00 31.69 202 LEU A C 1
ATOM 1572 O O . LEU A 1 202 ? -21.423 20.476 20.797 1.00 31.69 202 LEU A O 1
ATOM 1576 N N . GLN A 1 203 ? -22.795 18.822 20.118 1.00 33.53 203 GLN A N 1
ATOM 1577 C CA . GLN A 1 203 ? -23.924 19.156 20.986 1.00 33.53 203 GLN A CA 1
ATOM 1578 C C . GLN A 1 203 ? -23.790 18.376 22.299 1.00 33.53 203 GLN A C 1
ATOM 1580 O O . GLN A 1 203 ? -23.380 17.214 22.291 1.00 33.53 203 GLN A O 1
ATOM 1585 N N . ASP A 1 204 ? -24.113 19.046 23.406 1.00 27.05 204 ASP A N 1
ATOM 1586 C CA . ASP A 1 204 ? -23.957 18.566 24.780 1.00 27.05 204 ASP A CA 1
ATOM 1587 C C . ASP A 1 204 ? -24.586 17.179 25.032 1.00 27.05 204 ASP A C 1
ATOM 1589 O O . ASP A 1 204 ? -25.735 16.934 24.648 1.00 27.05 204 ASP A O 1
ATOM 1593 N N . PRO A 1 205 ? -23.886 16.271 25.739 1.00 28.91 205 PRO A N 1
ATOM 1594 C CA . PRO A 1 205 ? -24.385 14.945 26.071 1.00 28.91 205 PRO A CA 1
ATOM 1595 C C . PRO A 1 205 ? -25.279 15.017 27.314 1.00 28.91 205 PRO A C 1
ATOM 1597 O O . PRO A 1 205 ? -24.874 14.684 28.424 1.00 28.91 205 PRO A O 1
ATOM 1600 N N . SER A 1 206 ? -26.519 15.457 27.132 1.00 31.64 206 SER A N 1
ATOM 1601 C CA . SER A 1 206 ? -27.576 15.263 28.126 1.00 31.64 206 SER A CA 1
ATOM 1602 C C . SER A 1 206 ? -28.907 15.024 27.431 1.00 31.64 206 SER A C 1
ATOM 1604 O O . SER A 1 206 ? -29.794 15.871 27.437 1.00 31.64 206 SER A O 1
ATOM 1606 N N . ALA A 1 207 ? -29.027 13.871 26.778 1.00 28.64 207 ALA A N 1
ATOM 1607 C CA . ALA A 1 207 ? -30.308 13.216 26.559 1.00 28.64 207 ALA A CA 1
ATOM 1608 C C . ALA A 1 207 ? -30.087 11.791 26.036 1.00 28.64 207 ALA A C 1
ATOM 1610 O O . ALA A 1 207 ? -29.342 11.576 25.086 1.00 28.64 207 ALA A O 1
ATOM 1611 N N 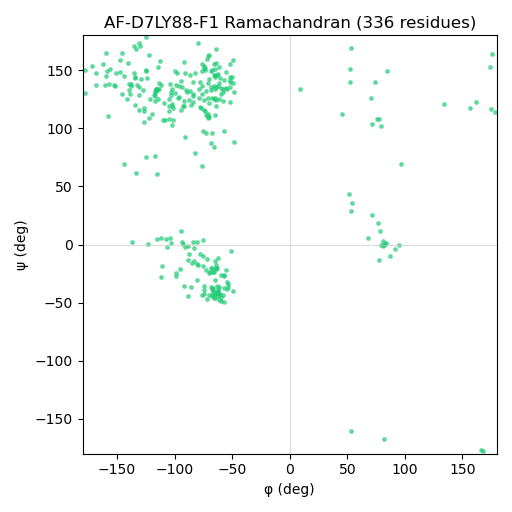. MET A 1 208 ? -30.874 10.871 26.592 1.00 28.59 208 MET A N 1
ATOM 1612 C CA . MET A 1 208 ? -31.270 9.577 26.019 1.00 28.59 208 MET A CA 1
ATOM 1613 C C . MET A 1 208 ? -30.457 8.353 26.444 1.00 28.59 208 MET A C 1
ATOM 1615 O O . MET A 1 208 ? -29.787 7.672 25.673 1.00 28.59 208 MET A O 1
ATOM 1619 N N . ASP A 1 209 ? -30.665 8.052 27.721 1.00 24.44 209 ASP A N 1
ATOM 1620 C CA . ASP A 1 209 ? -30.935 6.711 28.225 1.00 24.44 209 ASP A CA 1
ATOM 1621 C C . ASP A 1 209 ? -32.039 5.962 27.441 1.00 24.44 209 ASP A C 1
ATOM 1623 O O . ASP A 1 209 ? -32.947 6.568 26.871 1.00 24.44 209 ASP A O 1
ATOM 1627 N N . ALA A 1 210 ? -31.995 4.632 27.581 1.00 25.66 210 ALA A N 1
ATOM 1628 C CA . ALA A 1 210 ? -33.063 3.646 27.367 1.00 25.66 210 ALA A CA 1
ATOM 1629 C C . ALA A 1 210 ? -33.464 3.262 25.921 1.00 25.66 210 ALA A C 1
ATOM 1631 O O . ALA A 1 210 ? -34.219 3.952 25.247 1.00 25.66 210 ALA A O 1
ATOM 1632 N N . ALA A 1 211 ? -33.096 2.038 25.506 1.00 26.42 211 ALA A N 1
ATOM 1633 C CA . ALA A 1 211 ? -34.029 0.894 25.426 1.00 26.42 211 ALA A CA 1
ATOM 1634 C C . ALA A 1 211 ? -33.503 -0.245 24.519 1.00 26.42 211 ALA A C 1
ATOM 1636 O O . ALA A 1 211 ? -33.289 -0.076 23.322 1.00 26.42 211 ALA A O 1
ATOM 1637 N N . ILE A 1 212 ? -33.389 -1.448 25.094 1.00 24.88 212 ILE A N 1
ATOM 1638 C CA . ILE A 1 212 ? -33.316 -2.748 24.400 1.00 24.88 212 ILE A CA 1
ATOM 1639 C C . ILE A 1 212 ? -34.688 -3.431 24.560 1.00 24.88 212 ILE A C 1
ATOM 1641 O O . ILE A 1 212 ? -35.234 -3.413 25.665 1.00 24.88 212 ILE A O 1
ATOM 1645 N N . PRO A 1 213 ? -35.243 -4.073 23.515 1.00 25.52 213 PRO A N 1
ATOM 1646 C CA . PRO A 1 213 ? -35.531 -5.522 23.589 1.00 25.52 213 PRO A CA 1
ATOM 1647 C C . PRO A 1 213 ? -35.168 -6.240 22.266 1.00 25.52 213 PRO A C 1
ATOM 1649 O O . PRO A 1 213 ? -35.401 -5.719 21.184 1.00 25.52 213 PRO A O 1
ATOM 1652 N N . LYS A 1 214 ? -34.401 -7.341 22.263 1.00 23.20 214 LYS A N 1
ATOM 1653 C CA . LYS A 1 214 ? -34.715 -8.761 22.572 1.00 23.20 214 LYS A CA 1
ATOM 1654 C C . LYS A 1 214 ? -35.602 -9.509 21.550 1.00 23.20 214 LYS A C 1
ATOM 1656 O O . LYS A 1 214 ? -36.782 -9.214 21.410 1.00 23.20 214 LYS A O 1
ATOM 1661 N N . SER A 1 215 ? -35.045 -10.653 21.110 1.00 22.39 215 SER A N 1
ATOM 1662 C CA . SER A 1 215 ? -35.711 -11.932 20.752 1.00 22.39 215 SER A CA 1
ATOM 1663 C C . SER A 1 215 ? -36.281 -12.041 19.317 1.00 22.39 215 SER A C 1
ATOM 1665 O O . SER A 1 215 ? -36.670 -11.030 18.754 1.00 22.39 215 SER A O 1
ATOM 1667 N N . ARG A 1 216 ? -36.368 -13.195 18.629 1.00 22.02 216 ARG A N 1
ATOM 1668 C CA . ARG A 1 216 ? -36.088 -14.624 18.905 1.00 22.02 216 ARG A CA 1
ATOM 1669 C C . ARG A 1 216 ? -36.219 -15.416 17.574 1.00 22.02 216 ARG A C 1
ATOM 1671 O O . ARG A 1 216 ? -37.030 -15.000 16.759 1.00 22.02 216 ARG A O 1
ATOM 1678 N N . SER A 1 217 ? -35.507 -16.555 17.456 1.00 22.72 217 SER A N 1
ATOM 1679 C CA . SER A 1 217 ? -35.896 -17.869 16.843 1.00 22.72 217 SER A CA 1
ATOM 1680 C C . SER A 1 217 ? -36.475 -17.953 15.416 1.00 22.72 217 SER A C 1
ATOM 1682 O O . SER A 1 217 ? -37.269 -17.115 15.028 1.00 22.72 217 SER A O 1
ATOM 1684 N N . GLU A 1 218 ? -36.337 -19.008 14.606 1.00 22.56 218 GLU A N 1
ATOM 1685 C CA . GLU A 1 218 ? -35.555 -20.260 14.465 1.00 22.56 218 GLU A CA 1
ATOM 1686 C C . GLU A 1 218 ? -36.155 -20.966 13.218 1.00 22.56 218 GLU A C 1
ATOM 1688 O O . GLU A 1 218 ? -37.309 -20.704 12.888 1.00 22.56 218 GLU A O 1
ATOM 1693 N N . SER A 1 219 ? -35.434 -21.956 12.652 1.00 22.42 219 SER A N 1
ATOM 1694 C CA . SER A 1 219 ? -35.980 -23.126 11.906 1.00 22.42 219 SER A CA 1
ATOM 1695 C C . SER A 1 219 ? -36.533 -22.874 10.474 1.00 22.42 219 SER A C 1
ATOM 1697 O O . SER A 1 219 ? -37.198 -21.882 10.228 1.00 22.42 219 SER A O 1
ATOM 1699 N N . SER A 1 220 ? -36.337 -23.705 9.435 1.00 23.30 220 SER A N 1
ATOM 1700 C CA . SER A 1 220 ? -35.781 -25.065 9.284 1.00 23.30 220 SER A CA 1
ATOM 1701 C C . SER A 1 220 ? -35.519 -25.434 7.795 1.00 23.30 220 SER A C 1
ATOM 1703 O O . SER A 1 220 ? -36.209 -24.981 6.890 1.00 23.30 220 SER A O 1
ATOM 1705 N N . MET A 1 221 ? -34.474 -26.254 7.593 1.00 22.27 221 MET A N 1
ATOM 1706 C CA . MET A 1 221 ? -34.313 -27.465 6.743 1.00 22.27 221 MET A CA 1
ATOM 1707 C C . MET A 1 221 ? -34.806 -27.560 5.266 1.00 22.27 221 MET A C 1
ATOM 1709 O O . MET A 1 221 ? -35.991 -27.718 5.021 1.00 22.27 221 MET A O 1
ATOM 1713 N N . ALA A 1 222 ? -33.822 -27.638 4.338 1.00 23.00 222 ALA A N 1
ATOM 1714 C CA . ALA A 1 222 ? -33.440 -28.764 3.423 1.00 23.00 222 ALA A CA 1
ATOM 1715 C C . ALA A 1 222 ? -34.472 -29.459 2.472 1.00 23.00 222 ALA A C 1
ATOM 1717 O O . ALA A 1 222 ? -35.666 -29.390 2.722 1.00 23.00 222 ALA A O 1
ATOM 1718 N N . PRO A 1 223 ? -34.059 -30.323 1.500 1.00 27.67 223 PRO A N 1
ATOM 1719 C CA . PRO A 1 223 ? -32.912 -30.327 0.561 1.00 27.67 223 PRO A CA 1
ATOM 1720 C C . PRO A 1 223 ? -33.293 -30.717 -0.905 1.00 27.67 223 PRO A C 1
ATOM 1722 O O . PRO A 1 223 ? -34.384 -31.207 -1.174 1.00 27.67 223 PRO A O 1
ATOM 1725 N N . SER A 1 224 ? -32.363 -30.570 -1.860 1.00 24.23 224 SER A N 1
ATOM 1726 C CA . SER A 1 224 ? -32.093 -31.504 -2.996 1.00 24.23 224 SER A CA 1
ATOM 1727 C C . SER A 1 224 ? -31.032 -30.873 -3.919 1.00 24.23 224 SER A C 1
ATOM 1729 O O . SER A 1 224 ? -31.113 -29.698 -4.264 1.00 24.23 224 SER A O 1
ATOM 1731 N N . GLU A 1 225 ? -29.846 -31.480 -4.066 1.00 22.53 225 GLU A N 1
ATOM 1732 C CA . GLU A 1 225 ? -29.481 -32.440 -5.133 1.00 22.53 225 GLU A CA 1
ATOM 1733 C C . GLU A 1 225 ? -29.771 -31.924 -6.550 1.00 22.53 225 GLU A C 1
ATOM 1735 O O . GLU A 1 225 ? -30.826 -31.384 -6.823 1.00 22.53 225 GLU A O 1
ATOM 1740 N N . SER A 1 226 ? -28.966 -32.113 -7.584 1.00 20.83 226 SER A N 1
ATOM 1741 C CA . SER A 1 226 ? -27.615 -32.605 -7.840 1.00 20.83 226 SER A CA 1
ATOM 1742 C C . SER A 1 226 ? -27.451 -32.418 -9.367 1.00 20.83 226 SER A C 1
ATOM 1744 O O . SER A 1 226 ? -28.445 -32.414 -10.086 1.00 20.83 226 SER A O 1
ATOM 1746 N N . ALA A 1 227 ? -26.233 -32.189 -9.874 1.00 26.39 227 ALA A N 1
ATOM 1747 C CA . ALA A 1 227 ? -25.743 -32.700 -11.172 1.00 26.39 227 ALA A CA 1
ATOM 1748 C C . ALA A 1 227 ? -24.596 -31.858 -11.757 1.00 26.39 227 ALA A C 1
ATOM 1750 O O . ALA A 1 227 ? -24.716 -30.695 -12.141 1.00 26.39 227 ALA A O 1
ATOM 1751 N N . LYS A 1 228 ? -23.467 -32.555 -11.873 1.00 21.23 228 LYS A N 1
ATOM 1752 C CA . LYS A 1 228 ? -22.270 -32.279 -12.668 1.00 21.23 228 LYS A CA 1
ATOM 1753 C C . LYS A 1 228 ? -22.606 -32.009 -14.146 1.00 21.23 228 LYS A C 1
ATOM 1755 O O . LYS A 1 228 ? -23.328 -32.806 -14.733 1.00 21.23 228 LYS A O 1
ATOM 1760 N N . LYS A 1 229 ? -21.876 -31.099 -14.811 1.00 22.94 229 LYS A N 1
ATOM 1761 C CA . LYS A 1 229 ? -21.073 -31.502 -15.988 1.00 22.94 229 LYS A CA 1
ATOM 1762 C C . LYS A 1 229 ? -19.937 -30.532 -16.337 1.00 22.94 229 LYS A C 1
ATOM 1764 O O . LYS A 1 229 ? -20.018 -29.324 -16.151 1.00 22.94 229 LYS A O 1
ATOM 1769 N N . LYS A 1 230 ? -18.886 -31.196 -16.809 1.00 22.80 230 LYS A N 1
ATOM 1770 C CA . LYS A 1 230 ? -17.515 -30.847 -17.175 1.00 22.80 230 LYS A CA 1
ATOM 1771 C C . LYS A 1 230 ? -17.334 -29.729 -18.213 1.00 22.80 230 LYS A C 1
ATOM 1773 O O . LYS A 1 230 ? -18.129 -29.576 -19.131 1.00 22.80 230 LYS A O 1
ATOM 1778 N N . GLU A 1 231 ? -16.214 -29.031 -18.023 1.00 21.39 231 GLU A N 1
ATOM 1779 C CA . GLU A 1 231 ? -15.181 -28.630 -18.996 1.00 21.39 231 GLU A CA 1
ATOM 1780 C C . GLU A 1 231 ? -15.436 -28.856 -20.496 1.00 21.39 231 GLU A C 1
ATOM 1782 O O . GLU A 1 231 ? -15.670 -29.986 -20.922 1.00 21.39 231 GLU A O 1
ATOM 1787 N N . LYS A 1 232 ? -15.140 -27.823 -21.303 1.00 22.45 232 LYS A N 1
ATOM 1788 C CA . LYS A 1 232 ? -14.071 -27.917 -22.313 1.00 22.45 232 LYS A CA 1
ATOM 1789 C C . LYS A 1 232 ? -13.548 -26.543 -22.760 1.00 22.45 232 LYS A C 1
ATOM 1791 O O . LYS A 1 232 ? -14.258 -25.542 -22.726 1.00 22.45 232 LYS A O 1
ATOM 1796 N N . ILE A 1 233 ? -12.266 -26.569 -23.104 1.00 20.30 233 ILE A N 1
ATOM 1797 C CA . ILE A 1 233 ? -11.343 -25.538 -23.589 1.00 20.30 233 ILE A CA 1
ATOM 1798 C C . ILE A 1 233 ? -11.369 -25.510 -25.128 1.00 20.30 233 ILE A C 1
ATOM 1800 O O . ILE A 1 233 ? -11.494 -26.585 -25.709 1.00 20.30 233 ILE A O 1
ATOM 1804 N N . SER A 1 234 ? -11.182 -24.327 -25.733 1.00 23.17 234 SER A N 1
ATOM 1805 C CA . SER A 1 234 ? -10.458 -24.065 -27.007 1.00 23.17 234 SER A CA 1
ATOM 1806 C C . SER A 1 234 ? -10.541 -22.550 -27.314 1.00 23.17 234 SER A C 1
ATOM 1808 O O . SER A 1 234 ? -11.632 -21.988 -27.236 1.00 23.17 234 SER A O 1
ATOM 1810 N N . GLU A 1 235 ? -9.415 -21.820 -27.298 1.00 23.72 235 GLU A N 1
ATOM 1811 C CA . GLU A 1 235 ? -8.651 -21.325 -28.482 1.00 23.72 235 GLU A CA 1
ATOM 1812 C C . GLU A 1 235 ? -9.371 -20.185 -29.229 1.00 23.72 235 GLU A C 1
ATOM 1814 O O . GLU A 1 235 ? -10.494 -20.333 -29.689 1.00 23.72 235 GLU A O 1
ATOM 1819 N N . GLU A 1 236 ? -8.910 -18.942 -29.051 1.00 21.50 236 GLU A N 1
ATOM 1820 C CA . GLU A 1 236 ? -7.957 -18.205 -29.913 1.00 21.50 236 GLU A CA 1
ATOM 1821 C C . GLU A 1 236 ? -8.596 -17.640 -31.192 1.00 21.50 236 GLU A C 1
ATOM 1823 O O . GLU A 1 236 ? -8.885 -18.362 -32.136 1.00 21.50 236 GLU A O 1
ATOM 1828 N N . ALA A 1 237 ? -8.756 -16.311 -31.226 1.00 25.09 237 ALA A N 1
ATOM 1829 C CA . ALA A 1 237 ? -8.758 -15.521 -32.456 1.00 25.09 237 ALA A CA 1
ATOM 1830 C C . ALA A 1 237 ? -8.401 -14.055 -32.142 1.00 25.09 237 ALA A C 1
ATOM 1832 O O . ALA A 1 237 ? -9.136 -13.322 -31.481 1.00 25.09 237 ALA A O 1
ATOM 1833 N N . THR A 1 238 ? -7.217 -13.673 -32.604 1.00 18.28 238 THR A N 1
ATOM 1834 C CA . THR A 1 238 ? -6.665 -12.326 -32.797 1.00 18.28 238 THR A CA 1
ATOM 1835 C C . THR A 1 238 ? -7.460 -11.512 -33.817 1.00 18.28 238 THR A C 1
ATOM 1837 O O . THR A 1 238 ? -7.669 -12.034 -34.904 1.00 18.28 238 THR A O 1
ATOM 1840 N N . VAL A 1 239 ? -7.752 -10.228 -33.547 1.00 24.22 239 VAL A N 1
ATOM 1841 C CA . VAL A 1 239 ? -7.794 -9.158 -34.574 1.00 24.22 239 VAL A CA 1
ATOM 1842 C C . VAL A 1 239 ? -7.351 -7.814 -33.964 1.00 24.22 239 VAL A C 1
ATOM 1844 O O . VAL A 1 239 ? -7.496 -7.562 -32.769 1.00 24.22 239 VAL A O 1
ATOM 1847 N N . GLU A 1 240 ? -6.731 -7.019 -34.828 1.00 22.72 240 GLU A N 1
ATOM 1848 C CA . GLU A 1 240 ? -5.836 -5.875 -34.682 1.00 22.72 240 GLU A CA 1
ATOM 1849 C C . GLU A 1 240 ? -6.434 -4.586 -34.090 1.00 22.72 240 GLU A C 1
ATOM 1851 O O . GLU A 1 240 ? -7.584 -4.228 -34.331 1.00 22.72 240 GLU A O 1
ATOM 1856 N N . TYR A 1 241 ? -5.582 -3.8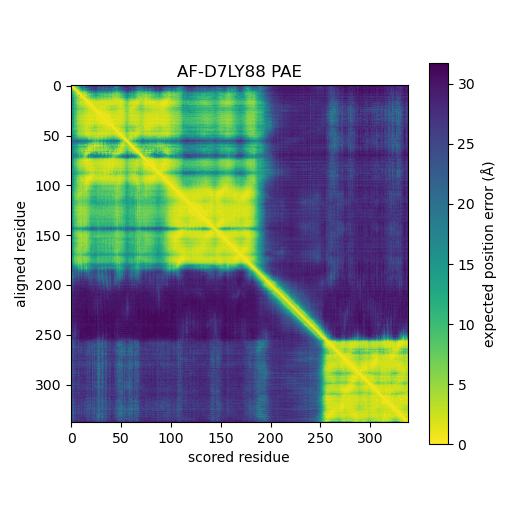13 -33.404 1.00 21.66 241 TYR A N 1
ATOM 1857 C CA . TYR A 1 241 ? -5.833 -2.412 -33.057 1.00 21.66 241 TYR A CA 1
ATOM 1858 C C . TYR A 1 241 ? -5.055 -1.490 -33.997 1.00 21.66 241 TYR A C 1
ATOM 1860 O O . TYR A 1 241 ? -3.823 -1.519 -34.035 1.00 21.66 241 TYR A O 1
ATOM 1868 N N . LYS A 1 242 ? -5.784 -0.628 -34.709 1.00 23.78 242 LYS A N 1
ATOM 1869 C CA . LYS A 1 242 ? -5.237 0.483 -35.490 1.00 23.78 242 LYS A CA 1
ATOM 1870 C C . LYS A 1 242 ? -5.029 1.683 -34.557 1.00 23.78 242 LYS A C 1
ATOM 1872 O O . LYS A 1 242 ? -5.958 2.115 -33.880 1.00 23.78 242 LYS A O 1
ATOM 1877 N N . ALA A 1 243 ? -3.794 2.172 -34.490 1.00 22.44 243 ALA A N 1
ATOM 1878 C CA . ALA A 1 243 ? -3.382 3.307 -33.670 1.00 22.44 243 ALA A CA 1
ATOM 1879 C C . ALA A 1 243 ? -3.835 4.639 -34.285 1.00 22.44 243 ALA A C 1
ATOM 1881 O O . ALA A 1 243 ? -3.628 4.850 -35.478 1.00 22.44 243 ALA A O 1
ATOM 1882 N N . ILE A 1 244 ? -4.361 5.553 -33.461 1.00 25.70 244 ILE A N 1
ATOM 1883 C CA . ILE A 1 244 ? -4.375 6.996 -33.741 1.00 25.70 244 ILE A CA 1
ATOM 1884 C C . ILE A 1 244 ? -3.930 7.753 -32.481 1.00 25.70 244 ILE A C 1
ATOM 1886 O O . ILE A 1 244 ? -4.163 7.336 -31.348 1.00 25.70 244 ILE A O 1
ATOM 1890 N N . SER A 1 245 ? -3.188 8.814 -32.765 1.00 24.41 245 SER A N 1
ATOM 1891 C CA . SER A 1 245 ? -2.299 9.647 -31.970 1.00 24.41 245 SER A CA 1
ATOM 1892 C C . SER A 1 245 ? -2.926 10.467 -30.842 1.00 24.41 245 SER A C 1
ATOM 1894 O O . SER A 1 245 ? -4.041 10.963 -30.932 1.00 24.41 245 SER A O 1
ATOM 1896 N N . THR A 1 246 ? -2.082 10.692 -29.837 1.00 22.33 246 THR A N 1
ATOM 1897 C CA . THR A 1 246 ? -2.137 11.680 -28.754 1.00 22.33 246 THR A CA 1
ATOM 1898 C C . THR A 1 246 ? -2.407 13.121 -29.188 1.00 22.33 246 THR A C 1
ATOM 1900 O O . THR A 1 246 ? -1.696 13.646 -30.044 1.00 22.33 246 THR A O 1
ATOM 1903 N N . SER A 1 247 ? -3.246 13.806 -28.412 1.00 26.53 247 SER A N 1
ATOM 1904 C CA . SER A 1 247 ? -3.043 15.199 -28.000 1.00 26.53 247 SER A CA 1
ATOM 1905 C C . SER A 1 247 ? -3.461 15.351 -26.532 1.00 26.53 247 SER A C 1
ATOM 1907 O O . SER A 1 247 ? -4.463 14.801 -26.083 1.00 26.53 247 SER A O 1
ATOM 1909 N N . VAL A 1 248 ? -2.598 16.009 -25.761 1.00 26.98 248 VAL A N 1
ATOM 1910 C CA . VAL A 1 248 ? -2.739 16.271 -24.326 1.00 26.98 248 VAL A CA 1
ATOM 1911 C C . VAL A 1 248 ? -3.421 17.620 -24.171 1.00 26.98 248 VAL A C 1
ATOM 1913 O O . VAL A 1 248 ? -2.874 18.616 -24.636 1.00 26.98 248 VAL A O 1
ATOM 1916 N N . GLU A 1 249 ? -4.545 17.670 -23.460 1.00 25.36 249 GLU A N 1
ATOM 1917 C CA . GLU A 1 249 ? -5.111 18.927 -22.976 1.00 25.36 249 GLU A CA 1
ATOM 1918 C C . GLU A 1 249 ? -5.623 18.766 -21.536 1.00 25.36 249 GLU A C 1
ATOM 1920 O O . GLU A 1 249 ? -6.182 17.737 -21.157 1.00 25.36 249 GLU A O 1
ATOM 1925 N N . LYS A 1 250 ? -5.320 19.763 -20.697 1.00 34.09 250 LYS A N 1
ATOM 1926 C CA . LYS A 1 250 ? -5.685 19.851 -19.275 1.00 34.09 250 LYS A CA 1
ATOM 1927 C C . LYS A 1 250 ? -7.206 19.863 -19.120 1.00 34.09 250 LYS A C 1
ATOM 1929 O O . LYS A 1 250 ? -7.826 20.794 -19.621 1.00 34.09 250 LYS A O 1
ATOM 1934 N N . GLN A 1 251 ? -7.779 18.958 -18.324 1.00 25.48 251 GLN A N 1
ATOM 1935 C CA . GLN A 1 251 ? -9.176 19.073 -17.892 1.00 25.48 251 GLN A CA 1
ATOM 1936 C C . GLN A 1 251 ? -9.361 18.7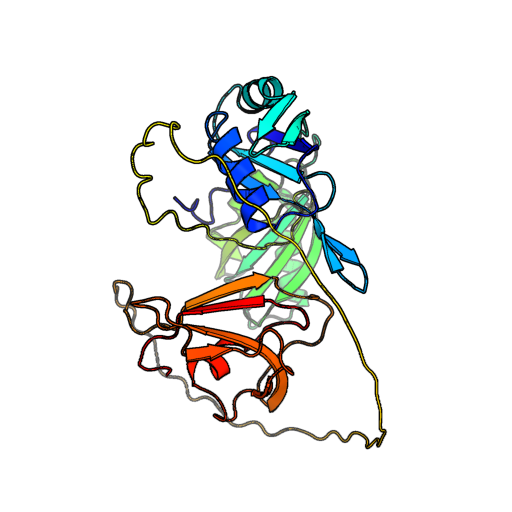22 -16.408 1.00 25.48 251 GLN A C 1
ATOM 1938 O O . GLN A 1 251 ? -8.727 17.824 -15.852 1.00 25.48 251 GLN A O 1
ATOM 1943 N N . THR A 1 252 ? -10.196 19.538 -15.773 1.00 27.88 252 THR A N 1
ATOM 1944 C CA . THR A 1 252 ? -10.874 19.363 -14.482 1.00 27.88 252 THR A CA 1
ATOM 1945 C C . THR A 1 252 ? -11.622 18.022 -14.407 1.00 27.88 252 THR A C 1
ATOM 1947 O O . THR A 1 252 ? -11.969 17.488 -15.453 1.00 27.88 252 THR A O 1
ATOM 1950 N N . PRO A 1 253 ? -11.876 17.451 -13.212 1.00 31.62 253 PRO A N 1
ATOM 1951 C CA . PRO A 1 253 ? -12.526 16.144 -13.103 1.00 31.62 253 PRO A CA 1
ATOM 1952 C C . PRO A 1 253 ? -13.963 16.190 -13.649 1.00 31.62 253 PRO A C 1
ATOM 1954 O O . PRO A 1 253 ? -14.791 16.944 -13.138 1.00 31.62 253 PRO A O 1
ATOM 1957 N N . ASP A 1 254 ? -14.226 15.389 -14.683 1.00 33.12 254 ASP A N 1
ATOM 1958 C CA . ASP A 1 254 ? -15.534 15.223 -15.325 1.00 33.12 254 ASP A CA 1
ATOM 1959 C C . ASP A 1 254 ? -16.529 14.467 -14.414 1.00 33.12 254 ASP A C 1
ATOM 1961 O O . ASP A 1 254 ? -16.140 13.504 -13.746 1.00 33.12 254 ASP A O 1
ATOM 1965 N N . PRO A 1 255 ? -17.824 14.835 -14.404 1.00 49.50 255 PRO A N 1
ATOM 1966 C CA . PRO A 1 255 ? -18.875 14.177 -13.617 1.00 49.50 255 PRO A CA 1
ATOM 1967 C C . PRO A 1 255 ? -19.356 12.814 -14.170 1.00 49.50 255 PRO A C 1
ATOM 1969 O O . PRO A 1 255 ? -20.253 12.209 -13.583 1.00 49.50 255 PRO A O 1
ATOM 1972 N N . ASP A 1 256 ? -18.753 12.301 -15.249 1.00 58.44 256 ASP A N 1
ATOM 1973 C CA . ASP A 1 256 ? -19.215 11.109 -15.987 1.00 58.44 256 ASP A CA 1
ATOM 1974 C C . ASP A 1 256 ? -18.409 9.818 -15.725 1.00 58.44 256 ASP A C 1
ATOM 1976 O O . ASP A 1 256 ? -18.653 8.779 -16.349 1.00 58.44 256 ASP A O 1
ATOM 1980 N N . GLU A 1 257 ? -17.450 9.835 -14.795 1.00 72.88 257 GLU A N 1
ATOM 1981 C CA . GLU A 1 257 ? -16.599 8.672 -14.518 1.00 72.88 257 GLU A CA 1
ATOM 1982 C C . GLU A 1 257 ? -17.198 7.736 -13.447 1.00 72.88 257 GLU A C 1
ATOM 1984 O O . GLU A 1 257 ? -17.595 8.152 -12.357 1.00 72.88 257 GLU A O 1
ATOM 1989 N N . LEU A 1 258 ? -17.233 6.429 -13.738 1.00 81.19 258 LEU A N 1
ATOM 1990 C CA . LEU A 1 258 ? -17.569 5.389 -12.761 1.00 81.19 258 LEU A CA 1
ATOM 1991 C C . LEU A 1 258 ? -16.501 5.350 -11.660 1.00 81.19 258 LEU A C 1
ATOM 1993 O O . LEU A 1 258 ? -15.387 4.882 -11.898 1.00 81.19 258 LEU A O 1
ATOM 1997 N N . ASN A 1 259 ? -16.852 5.754 -10.438 1.00 80.06 259 ASN A N 1
ATOM 1998 C CA . ASN A 1 259 ? -15.925 5.646 -9.316 1.00 80.06 259 ASN A CA 1
ATOM 1999 C C . ASN A 1 259 ? -15.980 4.241 -8.696 1.00 80.06 259 ASN A C 1
ATOM 2001 O O . ASN A 1 259 ? -17.052 3.716 -8.372 1.00 80.06 259 ASN A O 1
ATOM 2005 N N . VAL A 1 260 ? -14.803 3.641 -8.529 1.00 82.75 260 VAL A N 1
ATOM 2006 C CA . VAL A 1 260 ? -14.611 2.275 -8.049 1.00 82.75 260 VAL A CA 1
ATOM 2007 C C . VAL A 1 260 ? -13.734 2.283 -6.800 1.00 82.75 260 VAL A C 1
ATOM 2009 O O . VAL A 1 260 ? -12.518 2.451 -6.886 1.00 82.75 260 VAL A O 1
ATOM 2012 N N . ASP A 1 261 ? -14.346 2.006 -5.651 1.00 71.62 261 ASP A N 1
ATOM 2013 C CA . ASP A 1 261 ? -13.673 1.964 -4.354 1.00 71.62 261 ASP A CA 1
ATOM 2014 C C . ASP A 1 261 ? -13.597 0.520 -3.833 1.00 71.62 261 ASP A C 1
ATOM 2016 O O . ASP A 1 261 ? -14.591 -0.072 -3.403 1.00 71.62 261 ASP A O 1
ATOM 2020 N N . ASP A 1 262 ? -12.404 -0.075 -3.858 1.00 68.19 262 ASP A N 1
ATOM 2021 C CA . ASP A 1 262 ? -12.152 -1.399 -3.280 1.00 68.19 262 ASP A CA 1
ATOM 2022 C C . ASP A 1 262 ? -12.149 -1.343 -1.747 1.00 68.19 262 ASP A C 1
ATOM 2024 O O . ASP A 1 262 ? -11.233 -0.804 -1.130 1.00 68.19 262 ASP A O 1
ATOM 2028 N N . LEU A 1 263 ? -13.159 -1.950 -1.120 1.00 66.69 263 LEU A N 1
ATOM 2029 C CA . LEU A 1 263 ? -13.272 -2.045 0.338 1.00 66.69 263 LEU A CA 1
ATOM 2030 C C . LEU A 1 263 ? -12.500 -3.255 0.880 1.00 66.69 263 LEU A C 1
ATOM 2032 O O . LEU A 1 263 ? -11.894 -3.190 1.946 1.00 66.69 263 LEU A O 1
ATOM 2036 N N . CYS A 1 264 ? -12.506 -4.364 0.136 1.00 69.94 264 CYS A N 1
ATOM 2037 C CA . CYS A 1 264 ? -11.737 -5.576 0.411 1.00 69.94 264 CYS A CA 1
ATOM 2038 C C . CYS A 1 264 ? -11.318 -6.207 -0.922 1.00 69.94 264 CYS A C 1
ATOM 2040 O O . CYS A 1 264 ? -12.165 -6.452 -1.774 1.00 69.94 264 CYS A O 1
ATOM 2042 N N . MET A 1 265 ? -10.039 -6.532 -1.116 1.00 62.31 265 MET A N 1
ATOM 2043 C CA . MET A 1 265 ? -9.592 -7.102 -2.399 1.00 62.31 265 MET A CA 1
ATOM 2044 C C . MET A 1 265 ? -10.029 -8.557 -2.625 1.00 62.31 265 MET A C 1
ATOM 2046 O O . MET A 1 265 ? -10.088 -8.990 -3.773 1.00 62.31 265 MET A O 1
ATOM 2050 N N . GLY A 1 266 ? -10.346 -9.302 -1.562 1.00 70.50 266 GLY A N 1
ATOM 2051 C CA . GLY A 1 266 ? -10.563 -10.750 -1.623 1.00 70.50 266 GLY A CA 1
ATOM 2052 C C . GLY A 1 266 ? -9.252 -11.540 -1.595 1.00 70.50 266 GLY A C 1
ATOM 2053 O O . GLY A 1 266 ? -8.195 -10.995 -1.275 1.00 70.50 266 GLY A O 1
ATOM 2054 N N . ASN A 1 267 ? -9.309 -12.837 -1.905 1.00 70.25 267 ASN A N 1
ATOM 2055 C CA . ASN A 1 267 ? -8.128 -13.701 -1.914 1.00 70.25 267 ASN A CA 1
ATOM 2056 C C . ASN A 1 267 ? -7.250 -13.394 -3.148 1.00 70.25 267 ASN A C 1
ATOM 2058 O O . ASN A 1 267 ? -7.682 -13.683 -4.265 1.00 70.25 267 ASN A O 1
ATOM 2062 N N . PRO A 1 268 ? -6.013 -12.881 -2.988 1.00 60.62 268 PRO A N 1
ATOM 2063 C CA . PRO A 1 268 ? -5.149 -12.520 -4.116 1.00 60.62 268 PRO A CA 1
ATOM 2064 C C . PRO A 1 268 ? -4.648 -13.730 -4.922 1.00 60.62 268 PRO A C 1
ATOM 2066 O O . PRO A 1 268 ? -4.282 -13.575 -6.083 1.00 60.62 268 PRO A O 1
ATOM 2069 N N . ASN A 1 269 ? -4.668 -14.932 -4.335 1.00 69.06 269 ASN A N 1
ATOM 2070 C CA . ASN A 1 269 ? -4.409 -16.195 -5.036 1.00 69.06 269 ASN A CA 1
ATOM 2071 C C . ASN A 1 269 ? -5.712 -16.847 -5.546 1.00 69.06 269 ASN A C 1
ATOM 2073 O O . ASN A 1 269 ? -5.693 -17.940 -6.109 1.00 69.06 269 ASN A O 1
ATOM 2077 N N . GLY A 1 270 ? -6.858 -16.203 -5.310 1.00 75.12 270 GLY A N 1
ATOM 2078 C CA . GLY A 1 270 ? -8.175 -16.655 -5.728 1.00 75.12 270 GLY A CA 1
ATOM 2079 C C . GLY A 1 270 ? -8.471 -16.354 -7.196 1.00 75.12 270 GLY A C 1
ATOM 2080 O O . GLY A 1 270 ? -7.732 -15.667 -7.901 1.00 75.12 270 GLY A O 1
ATOM 2081 N N . LYS A 1 271 ? -9.609 -16.863 -7.677 1.00 81.88 271 LYS A N 1
ATOM 2082 C CA . LYS A 1 271 ? -10.066 -16.602 -9.048 1.00 81.88 271 LYS A CA 1
ATOM 2083 C C . LYS A 1 271 ? -10.386 -15.113 -9.213 1.00 81.88 271 LYS A C 1
ATOM 2085 O O . LYS A 1 271 ? -11.076 -14.529 -8.379 1.00 81.88 271 LYS A O 1
ATOM 2090 N N . LYS A 1 272 ? -9.906 -14.522 -10.307 1.00 89.69 272 LYS A N 1
ATOM 2091 C CA . LYS A 1 272 ? -10.166 -13.128 -10.678 1.00 89.69 272 LYS A CA 1
ATOM 2092 C C . LYS A 1 272 ? -11.365 -13.036 -11.623 1.00 89.69 272 LYS A C 1
ATOM 2094 O O . LYS A 1 272 ? -11.470 -13.818 -12.571 1.00 89.69 272 LYS A O 1
ATOM 2099 N N . ALA A 1 273 ? -12.253 -12.083 -11.374 1.00 90.69 273 ALA A N 1
ATOM 2100 C CA . ALA A 1 273 ? -13.350 -11.725 -12.257 1.00 90.69 273 ALA A CA 1
ATOM 2101 C C . ALA A 1 273 ? -12.799 -11.083 -13.538 1.00 90.69 273 ALA A C 1
ATOM 2103 O O . ALA A 1 273 ? -11.902 -10.239 -13.494 1.00 90.69 273 ALA A O 1
ATOM 2104 N N . GLY A 1 274 ? -13.334 -11.503 -14.681 1.00 87.19 274 GLY A N 1
ATOM 2105 C CA . GLY A 1 274 ? -12.948 -11.005 -15.996 1.00 87.19 274 GLY A CA 1
ATOM 2106 C C . GLY A 1 274 ? -14.034 -11.290 -17.037 1.00 87.19 274 GLY A C 1
ATOM 2107 O O . GLY A 1 274 ? -14.926 -12.102 -16.761 1.00 87.19 274 GLY A O 1
ATOM 2108 N N . PRO A 1 275 ? -13.988 -10.632 -18.207 1.00 87.88 275 PRO A N 1
ATOM 2109 C CA . PRO A 1 275 ? -15.009 -10.775 -19.242 1.00 87.88 275 PRO A CA 1
ATOM 2110 C C . PRO A 1 275 ? -15.282 -12.241 -19.608 1.00 87.88 275 PRO A C 1
ATOM 2112 O O . PRO A 1 275 ? -14.377 -13.078 -19.643 1.00 87.88 275 PRO A O 1
ATOM 2115 N N . GLY A 1 276 ? -16.554 -12.577 -19.816 1.00 85.44 276 GLY A N 1
ATOM 2116 C CA . GLY A 1 276 ? -17.038 -13.924 -20.131 1.00 85.44 276 GLY A CA 1
ATOM 2117 C C . GLY A 1 276 ? -17.118 -14.891 -18.941 1.00 85.44 276 GLY A C 1
ATOM 2118 O O . GLY A 1 276 ? -17.770 -15.941 -19.043 1.00 85.44 276 GLY A O 1
ATOM 2119 N N . LYS A 1 277 ? -16.508 -14.566 -17.791 1.00 89.81 277 LYS A N 1
ATOM 2120 C CA . LYS A 1 277 ? -16.586 -15.395 -16.579 1.00 89.81 277 LYS A CA 1
ATOM 2121 C C . LYS A 1 277 ? -17.937 -15.230 -15.888 1.00 89.81 277 LYS A C 1
ATOM 2123 O O . LYS A 1 277 ? -18.562 -14.175 -15.926 1.00 89.81 277 LYS A O 1
ATOM 2128 N N . ARG A 1 278 ? -18.382 -16.297 -15.222 1.00 93.69 278 ARG A N 1
ATOM 2129 C CA . ARG A 1 278 ? -19.526 -16.246 -14.308 1.00 93.69 278 ARG A CA 1
ATOM 2130 C C . ARG A 1 278 ? -19.084 -15.660 -12.973 1.00 93.69 278 ARG A C 1
ATOM 2132 O O . ARG A 1 278 ? -18.163 -16.197 -12.360 1.00 93.69 278 ARG A O 1
ATOM 2139 N N . VAL A 1 279 ? -19.777 -14.625 -12.523 1.00 93.88 279 VAL A N 1
ATOM 2140 C CA . VAL A 1 279 ? -19.575 -13.976 -11.226 1.00 93.88 279 VAL A CA 1
ATOM 2141 C C . VAL A 1 279 ? -20.806 -14.180 -10.355 1.00 93.88 279 VAL A C 1
ATOM 2143 O O . VAL A 1 279 ? -21.914 -14.403 -10.846 1.00 93.88 279 VAL A O 1
ATOM 2146 N N . THR A 1 280 ? -20.598 -14.178 -9.046 1.00 93.75 280 THR A N 1
ATOM 2147 C CA . THR A 1 280 ? -21.649 -14.318 -8.038 1.00 93.75 280 THR A CA 1
ATOM 2148 C C . THR A 1 280 ? -21.395 -13.258 -6.984 1.00 93.75 280 THR A C 1
ATOM 2150 O O . THR A 1 280 ? -20.306 -13.233 -6.416 1.00 93.75 280 THR A O 1
ATOM 2153 N N . VAL A 1 281 ? -22.352 -12.356 -6.783 1.00 93.12 281 VAL A N 1
ATOM 2154 C CA . VAL A 1 281 ? -22.177 -11.174 -5.932 1.00 93.12 281 VAL A CA 1
ATOM 2155 C C . VAL A 1 281 ? -23.373 -10.989 -5.007 1.00 93.12 281 VAL A C 1
ATOM 2157 O O . VAL A 1 281 ? -24.515 -11.233 -5.395 1.00 93.12 281 VAL A O 1
ATOM 2160 N N . HIS A 1 282 ? -23.098 -10.515 -3.795 1.00 94.75 282 HIS A N 1
ATOM 2161 C CA . HIS A 1 282 ? -24.086 -9.783 -3.013 1.00 94.75 282 HIS A CA 1
ATOM 2162 C C . HIS A 1 282 ? -23.880 -8.287 -3.252 1.00 94.75 282 HIS A C 1
ATOM 2164 O O . HIS A 1 282 ? -22.745 -7.820 -3.340 1.00 94.75 282 HIS A O 1
ATOM 2170 N N . TYR A 1 283 ? -24.973 -7.542 -3.352 1.00 92.88 283 TYR A N 1
ATOM 2171 C CA . TYR A 1 283 ? -24.975 -6.100 -3.560 1.00 92.88 283 TYR A CA 1
ATOM 2172 C C . TYR A 1 283 ? -26.168 -5.447 -2.862 1.00 92.88 283 TYR A C 1
ATOM 2174 O O . TYR A 1 283 ? -27.185 -6.089 -2.594 1.00 92.88 283 TYR A O 1
ATOM 2182 N N . THR A 1 284 ? -26.035 -4.148 -2.618 1.00 92.88 284 THR A N 1
ATOM 2183 C CA . THR A 1 284 ? -27.127 -3.253 -2.241 1.00 92.88 284 THR A CA 1
ATOM 2184 C C . THR A 1 284 ? -27.032 -2.029 -3.139 1.00 92.88 284 THR A C 1
ATOM 2186 O O . THR A 1 284 ? -26.036 -1.308 -3.093 1.00 92.88 284 THR A O 1
ATOM 2189 N N . GLY A 1 285 ? -28.044 -1.825 -3.975 1.00 91.94 285 GLY A N 1
ATOM 2190 C CA . GLY A 1 285 ? -28.207 -0.655 -4.825 1.00 91.94 285 GLY A CA 1
ATOM 2191 C C . GLY A 1 285 ? -28.950 0.442 -4.071 1.00 91.94 285 GLY A C 1
ATOM 2192 O O . GLY A 1 285 ? -30.048 0.213 -3.559 1.00 91.94 285 GLY A O 1
ATOM 2193 N N . LYS A 1 286 ? -28.347 1.629 -3.983 1.00 93.19 286 LYS A N 1
ATOM 2194 C CA . LYS A 1 286 ? -28.943 2.809 -3.345 1.00 93.19 286 LYS A CA 1
ATOM 2195 C C . LYS A 1 286 ? -28.866 4.004 -4.283 1.00 93.19 286 LYS A C 1
ATOM 2197 O O . LYS A 1 286 ? -27.855 4.169 -4.961 1.00 93.19 286 LYS A O 1
ATOM 2202 N N . LEU A 1 287 ? -29.898 4.838 -4.285 1.00 90.00 287 LEU A N 1
ATOM 2203 C CA . LEU A 1 287 ? -29.864 6.129 -4.967 1.00 90.00 287 LEU A CA 1
ATOM 2204 C C . LEU A 1 287 ? -28.881 7.057 -4.248 1.00 90.00 287 LEU A C 1
ATOM 2206 O O . LEU A 1 287 ? -28.907 7.159 -3.022 1.00 90.00 287 LEU A O 1
ATOM 2210 N N . HIS A 1 288 ? -28.011 7.724 -5.004 1.00 84.81 288 HIS A N 1
ATOM 2211 C CA . HIS A 1 288 ? -26.956 8.561 -4.430 1.00 84.81 288 HIS A CA 1
ATOM 2212 C C . HIS A 1 288 ? -27.514 9.795 -3.699 1.00 84.81 288 HIS A C 1
ATOM 2214 O O . HIS A 1 288 ? -27.001 10.160 -2.647 1.00 84.81 288 HIS A O 1
ATOM 2220 N N . GLU A 1 289 ? -28.585 10.401 -4.222 1.00 85.06 289 GLU A N 1
ATOM 2221 C CA . GLU A 1 289 ? -29.159 11.650 -3.699 1.00 85.06 289 GLU A CA 1
ATOM 2222 C C . GLU A 1 289 ? -29.786 11.505 -2.308 1.00 85.06 289 GLU A C 1
ATOM 2224 O O . GLU A 1 289 ? -29.582 12.351 -1.444 1.00 85.06 289 GLU A O 1
ATOM 2229 N N . ASN A 1 290 ? -30.544 10.430 -2.078 1.00 87.12 290 ASN A N 1
ATOM 2230 C CA . ASN A 1 290 ? -31.338 10.245 -0.857 1.00 87.12 290 ASN A CA 1
ATOM 2231 C C . ASN A 1 290 ? -30.997 8.957 -0.088 1.00 87.12 290 ASN A C 1
ATOM 2233 O O . ASN A 1 290 ? -31.616 8.661 0.932 1.00 87.12 290 ASN A O 1
ATOM 2237 N N . GLY A 1 291 ? -30.046 8.155 -0.578 1.00 86.88 291 GLY A N 1
ATOM 2238 C CA . GLY A 1 291 ? -29.642 6.893 0.042 1.00 86.88 291 GLY A CA 1
ATOM 2239 C C . GLY A 1 291 ? -30.701 5.786 -0.004 1.00 86.88 291 GLY A C 1
ATOM 2240 O O . GLY A 1 291 ? -30.481 4.720 0.580 1.00 86.88 291 GLY A O 1
ATOM 2241 N N . LYS A 1 292 ? -31.837 5.999 -0.686 1.00 90.19 292 LYS A N 1
ATOM 2242 C CA . LYS A 1 292 ? -32.936 5.033 -0.755 1.00 90.19 292 LYS A CA 1
ATOM 2243 C C . LYS A 1 292 ? -32.467 3.773 -1.470 1.00 90.19 292 LYS A C 1
ATOM 2245 O O . LYS A 1 292 ? -31.984 3.828 -2.600 1.00 90.19 292 LYS A O 1
ATOM 2250 N N . ILE A 1 293 ? -32.620 2.633 -0.803 1.00 90.06 293 ILE A N 1
ATOM 2251 C CA . ILE A 1 293 ? -32.324 1.325 -1.386 1.00 90.06 293 ILE A CA 1
ATOM 2252 C C . ILE A 1 293 ? -33.383 1.037 -2.448 1.00 90.06 293 ILE A C 1
ATOM 2254 O O . ILE A 1 293 ? -34.571 1.021 -2.131 1.00 90.06 293 ILE A O 1
ATOM 2258 N N . PHE A 1 294 ? -32.960 0.816 -3.689 1.00 89.50 294 PHE A N 1
ATOM 2259 C CA . PHE A 1 294 ? -33.860 0.378 -4.757 1.00 89.50 294 PHE A CA 1
ATOM 2260 C C . PHE A 1 294 ? -33.774 -1.134 -4.988 1.00 89.50 294 PHE A C 1
ATOM 2262 O O . PHE A 1 294 ? -34.744 -1.729 -5.445 1.00 89.50 294 PHE A O 1
ATOM 2269 N N . ASP A 1 295 ? -32.647 -1.767 -4.639 1.00 87.56 295 ASP A N 1
ATOM 2270 C CA . ASP A 1 295 ? -32.481 -3.218 -4.739 1.00 87.56 295 ASP A CA 1
ATOM 2271 C C . ASP A 1 295 ? -31.398 -3.743 -3.776 1.00 87.56 295 ASP A C 1
ATOM 2273 O O . ASP A 1 295 ? -30.457 -3.031 -3.420 1.00 87.56 295 ASP A O 1
ATOM 2277 N N . SER A 1 296 ? -31.518 -4.989 -3.314 1.00 91.81 296 SER A N 1
ATOM 2278 C CA . SER A 1 296 ? -30.548 -5.622 -2.414 1.00 91.81 296 SER A CA 1
ATOM 2279 C C . SER A 1 296 ? -30.660 -7.144 -2.414 1.00 91.81 296 SER A C 1
ATOM 2281 O O . SER A 1 296 ? -31.744 -7.718 -2.297 1.00 91.81 296 SER A O 1
ATOM 2283 N N . THR A 1 297 ? -29.504 -7.802 -2.436 1.00 91.44 297 THR A N 1
ATOM 2284 C CA . THR A 1 297 ? -29.363 -9.262 -2.303 1.00 91.44 297 THR A CA 1
ATOM 2285 C C . THR A 1 297 ? -28.789 -9.678 -0.949 1.00 91.44 297 THR A C 1
ATOM 2287 O O . THR A 1 297 ? -28.523 -10.858 -0.721 1.00 91.44 297 THR A O 1
ATOM 2290 N N . VAL A 1 298 ? -28.583 -8.731 -0.029 1.00 79.25 298 VAL A N 1
ATOM 2291 C CA . VAL A 1 298 ? -28.199 -9.027 1.359 1.00 79.25 298 VAL A CA 1
ATOM 2292 C C . VAL A 1 298 ? -29.376 -9.715 2.056 1.00 79.25 298 VAL A C 1
ATOM 2294 O O . VAL A 1 298 ? -30.493 -9.207 2.017 1.00 79.25 298 VAL A O 1
ATOM 2297 N N . GLY A 1 299 ? -29.138 -10.889 2.649 1.00 79.88 299 GLY A N 1
ATOM 2298 C CA . GLY A 1 299 ? -30.189 -11.724 3.252 1.00 79.88 299 GLY A CA 1
ATOM 2299 C C . GLY A 1 299 ? -30.982 -12.589 2.260 1.00 79.88 299 GLY A C 1
ATOM 2300 O O . GLY A 1 299 ? -31.901 -13.290 2.669 1.00 79.88 299 GLY A O 1
ATOM 2301 N N . LYS A 1 300 ? -30.632 -12.570 0.965 1.00 90.50 300 LYS A N 1
ATOM 2302 C CA . LYS A 1 300 ? -31.215 -13.413 -0.098 1.00 90.50 300 LYS A CA 1
ATOM 2303 C C . LYS A 1 300 ? -30.113 -14.194 -0.821 1.00 90.50 300 LYS A C 1
ATOM 2305 O O . LYS A 1 300 ? -28.933 -14.033 -0.522 1.00 90.50 300 LYS A O 1
ATOM 2310 N N . SER A 1 301 ? -30.471 -15.028 -1.798 1.00 87.31 301 SER A N 1
ATOM 2311 C CA . SER A 1 301 ? -29.482 -15.700 -2.651 1.00 87.31 301 SER A CA 1
ATOM 2312 C C . SER A 1 301 ? -28.640 -14.686 -3.446 1.00 87.31 301 SER A C 1
ATOM 2314 O O . SER A 1 301 ? -29.210 -13.736 -3.991 1.00 87.31 301 SER A O 1
ATOM 2316 N N . PRO A 1 302 ? -27.315 -14.887 -3.581 1.00 91.31 302 PRO A N 1
ATOM 2317 C CA . PRO A 1 302 ? -26.460 -13.985 -4.345 1.00 91.31 302 PRO A CA 1
ATOM 2318 C C . PRO A 1 302 ? -26.817 -13.991 -5.831 1.00 91.31 302 PRO A C 1
ATOM 2320 O O . PRO A 1 302 ? -27.156 -15.030 -6.408 1.00 91.31 302 PRO A O 1
ATOM 2323 N N . TYR A 1 303 ? -26.666 -12.836 -6.471 1.00 94.00 303 TYR A N 1
ATOM 2324 C CA . TYR A 1 303 ? -26.972 -12.675 -7.884 1.00 94.00 303 TYR A CA 1
ATOM 2325 C C . TYR A 1 303 ? -25.848 -13.234 -8.757 1.00 94.00 303 TYR A C 1
ATOM 2327 O O . TYR A 1 303 ? -24.663 -12.990 -8.511 1.00 94.00 303 TYR A O 1
ATOM 2335 N N . LYS A 1 304 ? -26.217 -14.003 -9.787 1.00 94.50 304 LYS A N 1
ATOM 2336 C CA . LYS A 1 304 ? -25.283 -14.697 -10.681 1.00 94.50 304 LYS A CA 1
ATOM 2337 C C . LYS A 1 304 ? -25.433 -14.166 -12.096 1.00 94.50 304 LYS A C 1
ATOM 2339 O O . LYS A 1 304 ? -26.503 -14.269 -12.683 1.00 94.50 304 LYS A O 1
ATOM 2344 N N . PHE A 1 305 ? -24.342 -13.687 -12.677 1.00 93.88 305 PHE A N 1
ATOM 2345 C CA . PHE A 1 305 ? -24.337 -13.189 -14.051 1.00 93.88 305 PHE A CA 1
ATOM 2346 C C . PHE A 1 305 ? -23.009 -13.497 -14.745 1.00 93.88 305 PHE A C 1
ATOM 2348 O O . PHE A 1 305 ? -22.028 -13.893 -14.110 1.00 93.88 305 PHE A O 1
ATOM 2355 N N . ARG A 1 306 ? -22.986 -13.384 -16.075 1.00 91.19 306 ARG A N 1
ATOM 2356 C CA . ARG A 1 306 ? -21.738 -13.404 -16.848 1.00 91.19 306 ARG A CA 1
ATOM 2357 C C . ARG A 1 306 ? -21.241 -11.970 -16.977 1.00 91.19 306 ARG A C 1
ATOM 2359 O O . ARG A 1 306 ? -22.037 -11.099 -17.297 1.00 91.19 306 ARG A O 1
ATOM 2366 N N . LEU A 1 307 ? -19.959 -11.746 -16.716 1.00 92.19 307 LEU A N 1
ATOM 2367 C CA . LEU A 1 307 ? -19.354 -10.419 -16.790 1.00 92.19 307 LEU A CA 1
ATOM 2368 C C . LEU A 1 307 ? -19.069 -10.023 -18.243 1.00 92.19 307 LEU A C 1
ATOM 2370 O O . LEU A 1 307 ? -18.579 -10.848 -19.015 1.00 92.19 307 LEU A O 1
ATOM 2374 N N . GLY A 1 308 ? -19.310 -8.765 -18.591 1.00 83.56 308 GLY A N 1
ATOM 2375 C CA . GLY A 1 308 ? -19.013 -8.165 -19.889 1.00 83.56 308 GLY A CA 1
ATOM 2376 C C . GLY A 1 308 ? -19.990 -8.538 -21.003 1.00 83.56 308 GLY A C 1
ATOM 2377 O O . GLY A 1 308 ? -19.629 -8.419 -22.169 1.00 83.56 308 GLY A O 1
ATOM 2378 N N . VAL A 1 309 ? -21.188 -9.035 -20.670 1.00 86.69 309 VAL A N 1
ATOM 2379 C CA . VAL A 1 309 ? -22.229 -9.378 -21.664 1.00 86.69 309 VAL A CA 1
ATOM 2380 C C . VAL A 1 309 ? -23.457 -8.463 -21.592 1.00 86.69 309 VAL A C 1
ATOM 2382 O O . VAL A 1 309 ? -24.444 -8.745 -22.265 1.00 86.69 309 VAL A O 1
ATOM 2385 N N . GLY A 1 310 ? -23.441 -7.412 -20.760 1.00 85.81 310 GLY A N 1
ATOM 2386 C CA . GLY A 1 310 ? -24.518 -6.416 -20.707 1.00 85.81 310 GLY A CA 1
ATOM 2387 C C . GLY A 1 310 ? -25.832 -6.902 -20.085 1.00 85.81 310 GLY A C 1
ATOM 2388 O O . GLY A 1 310 ? -26.892 -6.378 -20.403 1.00 85.81 310 GLY A O 1
ATOM 2389 N N . LYS A 1 311 ? -25.794 -7.919 -19.210 1.00 85.06 311 LYS A N 1
ATOM 2390 C CA . LYS A 1 311 ? -26.987 -8.446 -18.504 1.00 85.06 311 LYS A CA 1
ATOM 2391 C C . LYS A 1 311 ? -27.305 -7.744 -17.178 1.00 85.06 311 LYS A C 1
ATOM 2393 O O . LYS A 1 311 ? -28.252 -8.125 -16.494 1.00 85.06 311 LYS A O 1
ATOM 2398 N N . VAL A 1 312 ? -26.482 -6.781 -16.784 1.00 90.19 312 VAL A N 1
ATOM 2399 C CA . VAL A 1 312 ? -26.647 -5.941 -15.592 1.00 90.19 312 VAL A CA 1
ATOM 2400 C C . VAL A 1 312 ? -26.405 -4.488 -15.985 1.00 90.19 312 VAL A C 1
ATOM 2402 O O . VAL A 1 312 ? -25.898 -4.237 -17.080 1.00 90.19 312 VAL A O 1
ATOM 2405 N N . ILE A 1 313 ? -26.734 -3.541 -15.101 1.00 90.12 313 ILE A N 1
ATOM 2406 C CA . ILE A 1 313 ? -26.415 -2.126 -15.329 1.00 90.12 313 ILE A CA 1
ATOM 2407 C C . ILE A 1 313 ? -24.931 -1.966 -15.671 1.00 90.12 313 ILE A C 1
ATOM 2409 O O . ILE A 1 313 ? -24.064 -2.649 -15.112 1.00 90.12 313 ILE A O 1
ATOM 2413 N N . LYS A 1 314 ? -24.637 -1.066 -16.607 1.00 85.81 314 LYS A N 1
ATOM 2414 C CA . LYS A 1 314 ? -23.305 -0.914 -17.204 1.00 85.81 314 LYS A CA 1
ATOM 2415 C C . LYS A 1 314 ? -22.237 -0.643 -16.140 1.00 85.81 314 LYS A C 1
ATOM 2417 O O . LYS A 1 314 ? -21.145 -1.200 -16.212 1.00 85.81 314 LYS A O 1
ATOM 2422 N N . GLY A 1 315 ? -22.572 0.135 -15.112 1.00 88.69 315 GLY A N 1
ATOM 2423 C CA . GLY A 1 315 ? -21.687 0.415 -13.984 1.00 88.69 315 GLY A CA 1
ATOM 2424 C C . GLY A 1 315 ? -21.328 -0.825 -13.166 1.00 88.69 315 GLY A C 1
ATOM 2425 O O . GLY A 1 315 ? -20.183 -0.963 -12.748 1.00 88.69 315 GLY A O 1
ATOM 2426 N N . LEU A 1 316 ? -22.256 -1.772 -12.995 1.00 90.62 316 LEU A N 1
ATOM 2427 C CA . LEU A 1 316 ? -21.978 -3.039 -12.314 1.00 90.62 316 LEU A CA 1
ATOM 2428 C C . LEU A 1 316 ? -21.147 -3.979 -13.201 1.00 90.62 316 LEU A C 1
ATOM 2430 O O . LEU A 1 316 ? -20.228 -4.630 -12.705 1.00 90.62 316 LEU A O 1
ATOM 2434 N N . ASP A 1 317 ? -21.426 -4.017 -14.508 1.00 85.75 317 ASP A N 1
ATOM 2435 C CA . ASP A 1 317 ? -20.704 -4.877 -15.457 1.00 85.75 317 ASP A CA 1
ATOM 2436 C C . ASP A 1 317 ? -19.233 -4.452 -15.612 1.00 85.75 317 ASP A C 1
ATOM 2438 O O . ASP A 1 317 ? -18.320 -5.279 -15.622 1.00 85.75 317 ASP A O 1
ATOM 2442 N N . VAL A 1 318 ? -18.979 -3.142 -15.658 1.00 86.69 318 VAL A N 1
ATOM 2443 C CA . VAL A 1 318 ? -17.619 -2.583 -15.673 1.00 86.69 318 VAL A CA 1
ATOM 2444 C C . VAL A 1 318 ? -16.993 -2.645 -14.278 1.00 86.69 318 VAL A C 1
ATOM 2446 O O . VAL A 1 318 ? -15.840 -3.051 -14.126 1.00 86.69 318 VAL A O 1
ATOM 2449 N N . GLY A 1 319 ? -17.757 -2.291 -13.244 1.00 86.88 319 GLY A N 1
ATOM 2450 C CA . GLY A 1 319 ? -17.270 -2.120 -11.878 1.00 86.88 319 GLY A CA 1
ATOM 2451 C C . GLY A 1 319 ? -16.868 -3.412 -11.171 1.00 86.88 319 GLY A C 1
ATOM 2452 O O . GLY A 1 319 ? -16.019 -3.370 -10.286 1.00 86.88 319 GLY A O 1
ATOM 2453 N N . VAL A 1 320 ? -17.404 -4.573 -11.555 1.00 91.31 320 VAL A N 1
ATOM 2454 C CA . VAL A 1 320 ? -17.006 -5.878 -10.980 1.00 91.31 320 VAL A CA 1
ATOM 2455 C C . VAL A 1 320 ? -15.744 -6.446 -11.643 1.00 91.31 320 VAL A C 1
ATOM 2457 O O . VAL A 1 320 ? -15.096 -7.355 -11.111 1.00 91.31 320 VAL A O 1
ATOM 2460 N N . ASN A 1 321 ? -15.338 -5.902 -12.791 1.00 86.69 321 ASN A N 1
ATOM 2461 C CA . ASN 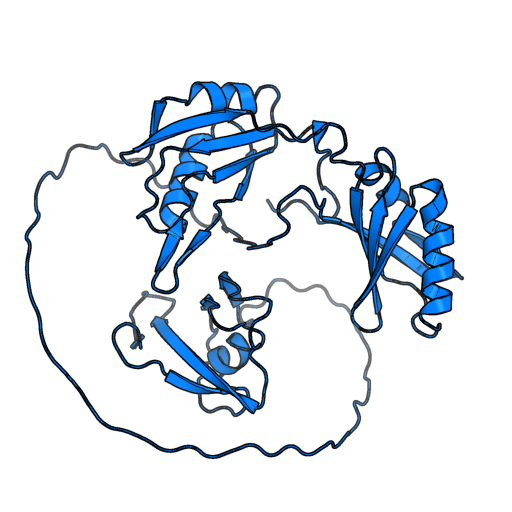A 1 321 ? -14.161 -6.380 -13.498 1.00 86.69 321 ASN A CA 1
ATOM 2462 C C . ASN A 1 321 ? -12.888 -6.258 -12.648 1.00 86.69 321 ASN A C 1
ATOM 2464 O O . ASN A 1 321 ? -12.620 -5.256 -11.981 1.00 86.69 321 ASN A O 1
ATOM 2468 N N . GLY A 1 322 ? -12.097 -7.329 -12.659 1.00 81.38 322 GLY A N 1
ATOM 2469 C CA . GLY A 1 322 ? -10.837 -7.419 -11.941 1.00 81.38 322 GLY A CA 1
ATOM 2470 C C . GLY A 1 322 ? -10.926 -7.703 -10.440 1.00 81.38 322 GLY A C 1
ATOM 2471 O O . GLY A 1 322 ? -9.866 -7.834 -9.829 1.00 81.38 322 GLY A O 1
ATOM 2472 N N . MET A 1 323 ? -12.121 -7.844 -9.853 1.00 87.56 323 MET A N 1
ATOM 2473 C CA . MET A 1 323 ? -12.277 -8.266 -8.452 1.00 87.56 323 MET A CA 1
ATOM 2474 C C . MET A 1 323 ? -11.797 -9.707 -8.238 1.00 87.56 323 MET A C 1
ATOM 2476 O O . MET A 1 323 ? -11.988 -10.556 -9.108 1.00 87.56 323 MET A O 1
ATOM 2480 N N . TYR A 1 324 ? -11.224 -10.021 -7.075 1.00 85.88 324 TYR A N 1
ATOM 2481 C CA . TYR A 1 324 ? -10.985 -11.413 -6.681 1.00 85.88 324 TYR A CA 1
ATOM 2482 C C . TYR A 1 324 ? -12.160 -11.968 -5.874 1.00 85.88 324 TYR A C 1
ATOM 2484 O O . TYR A 1 324 ? -12.932 -11.226 -5.265 1.00 85.88 324 TYR A O 1
ATOM 2492 N N . VAL A 1 325 ? -12.297 -13.296 -5.853 1.00 85.88 325 VAL A N 1
ATOM 2493 C CA . VAL A 1 325 ? -13.261 -13.980 -4.975 1.00 85.88 325 VAL A CA 1
ATOM 2494 C C . VAL A 1 325 ? -13.046 -13.557 -3.516 1.00 85.88 325 VAL A C 1
ATOM 2496 O O . VAL A 1 325 ? -11.915 -13.524 -3.030 1.00 85.88 325 VAL A O 1
ATOM 2499 N N . GLY A 1 326 ? -14.144 -13.233 -2.828 1.00 82.00 326 GLY A N 1
ATOM 2500 C CA . GLY A 1 326 ? -14.134 -12.676 -1.471 1.00 82.00 326 GLY A CA 1
ATOM 2501 C C . GLY A 1 326 ? -13.920 -11.158 -1.420 1.00 82.00 326 GLY A C 1
ATOM 2502 O O . GLY A 1 326 ? -13.853 -10.592 -0.334 1.00 82.00 326 GLY A O 1
ATOM 2503 N N . GLY A 1 327 ? -13.789 -10.495 -2.572 1.00 83.19 327 GLY A N 1
ATOM 2504 C CA . GLY A 1 327 ? -13.662 -9.045 -2.646 1.00 83.19 327 GLY A CA 1
ATOM 2505 C C . GLY A 1 327 ? -14.977 -8.314 -2.367 1.00 83.19 327 GLY A C 1
ATOM 2506 O O . GLY A 1 327 ? -16.062 -8.818 -2.652 1.00 83.19 327 GLY A O 1
ATOM 2507 N N . LYS A 1 328 ? -14.867 -7.093 -1.843 1.00 88.94 328 LYS A N 1
ATOM 2508 C CA . LYS A 1 328 ? -15.964 -6.158 -1.580 1.00 88.94 328 LYS A CA 1
ATOM 2509 C C . LYS A 1 328 ? -15.590 -4.798 -2.156 1.00 88.94 328 LYS A C 1
ATOM 2511 O O . LYS A 1 328 ? -14.471 -4.331 -1.966 1.00 88.94 328 LYS A O 1
ATOM 2516 N N . ARG A 1 329 ? -16.527 -4.156 -2.843 1.00 88.88 329 ARG A N 1
ATOM 2517 C CA . ARG A 1 329 ? -16.296 -2.914 -3.584 1.00 88.88 329 ARG A CA 1
ATOM 2518 C C . ARG A 1 329 ? -17.525 -2.021 -3.481 1.00 88.88 329 ARG A C 1
ATOM 2520 O O . ARG A 1 329 ? -18.645 -2.529 -3.441 1.00 88.88 329 ARG A O 1
ATOM 2527 N N . LYS A 1 330 ? -17.311 -0.712 -3.419 1.00 91.25 330 LYS A N 1
ATOM 2528 C CA . LYS A 1 330 ? -18.344 0.311 -3.570 1.00 91.25 330 LYS A CA 1
ATOM 2529 C C . LYS A 1 330 ? -18.207 0.908 -4.968 1.00 91.25 330 LYS A C 1
ATOM 2531 O O . LYS A 1 330 ? -17.106 1.229 -5.401 1.00 91.25 330 LYS A O 1
ATOM 2536 N N . LEU A 1 331 ? -19.328 0.999 -5.674 1.00 90.56 331 LEU A N 1
ATOM 2537 C CA . LEU A 1 331 ? -19.413 1.596 -7.001 1.00 90.56 331 LEU A CA 1
ATOM 2538 C C . LEU A 1 331 ? -20.285 2.843 -6.897 1.00 90.56 331 LEU A C 1
ATOM 2540 O O . LEU A 1 331 ? -21.421 2.744 -6.433 1.00 90.56 331 LEU A O 1
ATOM 2544 N N . THR A 1 332 ? -19.768 3.988 -7.331 1.00 90.62 332 THR A N 1
ATOM 2545 C CA . THR A 1 332 ? -20.586 5.184 -7.562 1.00 90.62 332 THR A CA 1
ATOM 2546 C C . THR A 1 332 ? -20.801 5.286 -9.060 1.00 90.62 332 THR A C 1
ATOM 2548 O O . THR A 1 332 ? -19.882 5.621 -9.805 1.00 90.62 332 THR A O 1
ATOM 2551 N N . ILE A 1 333 ? -22.001 4.900 -9.486 1.00 88.62 333 ILE A N 1
ATOM 2552 C CA . ILE A 1 333 ? -22.372 4.753 -10.891 1.00 88.62 333 ILE A CA 1
ATOM 2553 C C . ILE A 1 333 ? -23.028 6.065 -11.343 1.00 88.62 333 ILE A C 1
ATOM 2555 O O . ILE A 1 333 ? -24.071 6.414 -10.790 1.00 88.62 333 ILE A O 1
ATOM 2559 N N . PRO A 1 334 ? -22.429 6.816 -12.287 1.00 88.38 334 PRO A N 1
ATOM 2560 C CA . PRO A 1 334 ? -23.070 7.996 -12.853 1.00 88.38 334 PRO A CA 1
ATOM 2561 C C . PRO A 1 334 ? -24.229 7.583 -13.778 1.00 88.38 334 PRO A C 1
ATOM 2563 O O . PRO A 1 334 ? -24.215 6.462 -14.297 1.00 88.38 334 PRO A O 1
ATOM 2566 N N . PRO A 1 335 ? -25.193 8.479 -14.059 1.00 87.44 335 PRO A N 1
ATOM 2567 C CA . PRO A 1 335 ? -26.389 8.151 -14.844 1.00 87.44 335 PRO A CA 1
ATOM 2568 C C . PRO A 1 335 ? -26.101 7.508 -16.210 1.00 87.44 335 PRO A C 1
ATOM 2570 O O . PRO A 1 335 ? -26.817 6.608 -16.640 1.00 87.44 335 PRO A O 1
ATOM 2573 N N . ALA A 1 336 ? -25.001 7.888 -16.874 1.00 84.44 336 ALA A N 1
ATOM 2574 C CA . ALA A 1 336 ? -24.571 7.301 -18.150 1.00 84.44 336 ALA A CA 1
ATOM 2575 C C . ALA A 1 336 ? -24.225 5.792 -18.074 1.00 84.44 336 ALA A C 1
ATOM 2577 O O . ALA A 1 336 ? -24.036 5.128 -19.101 1.00 84.44 336 ALA A O 1
ATOM 2578 N N . PHE A 1 337 ? -24.114 5.244 -16.862 1.00 81.56 337 PHE A N 1
ATOM 2579 C CA . PHE A 1 337 ? -23.782 3.852 -16.577 1.00 81.56 337 PHE A CA 1
ATOM 2580 C C . PHE A 1 337 ? -24.919 3.078 -15.881 1.00 81.56 337 PHE A C 1
ATOM 2582 O O . PHE A 1 337 ? -24.737 1.885 -15.598 1.00 81.56 337 PHE A O 1
ATOM 2589 N N . GLY A 1 338 ? -26.092 3.694 -15.707 1.00 74.50 338 GLY A N 1
ATOM 2590 C CA . GLY A 1 338 ? -27.328 3.031 -15.276 1.00 74.50 338 GLY A CA 1
ATOM 2591 C C . GLY A 1 338 ? -27.959 3.603 -14.022 1.00 74.50 338 GLY A C 1
ATOM 2592 O O . GLY A 1 338 ? -27.205 4.011 -13.112 1.00 74.50 338 GLY A O 1
#